Protein AF-A0AAU4ST59-F1 (afdb_monomer_lite)

pLDDT: mean 78.05, std 17.02, range [34.19, 95.38]

Radius of gyration: 28.27 Å; chains: 1; bounding box: 86×56×65 Å

Foldseek 3Di:
DDDDDDDPDPPVVVVLCVLDVDFLPDPALLSLLLLLLLLCPPAKDALVLQLQLQCVDPPDPSVCSNVRSVVSVVVCVVVVQWDDDPPPRRITHGDNVSSVSSVVRHPCPVSSVSSNVSSVVSVVLPQPPDDDDPDDDDDDDDDDPDDPPADDLLLLVLLVQLLCLLCVACLQVPADVLDDDPVRNLVSLVVSVVSLVVSVSRSVSPDDDDHPSVVLSCCSVPVQNVVLSVPVVVVLVVQQVPDDPPDDSSNSRVPDPCNVVNSVSSVVSNVVSVVSSVVSCVRNVHRPPDDDPPVPD

Sequence (297 aa):
MLTGSPPRDRTNGRLAVSLLTRPLTRHGPVDDVLRLLALACPAPLHQSTLENVLSAVSPYDPWEAGPLVAEAVESLLGSGALPPDPGLSRTWTIHPLLARAVRRHDADTARQEDLRRLLLHTLAAVPATTAPPPLPATQPLTGTSAERRGPGPVERAAAFDLQIELVTRVGVQPLAPDQGSLREALTSLHVLFSTTREVLHRVAAETAAGLVLPHIAATLANEHLRPFLSYWHPALQQHEARRPDGTSPTAHEHTWDRAAEMRTDLDRLRLPLTRIAARLAELSSVDLLAELPPDQR

Structure (mmCIF, N/CA/C/O backbone):
data_AF-A0AAU4ST59-F1
#
_entry.id   AF-A0AAU4ST59-F1
#
loop_
_atom_site.group_PDB
_atom_site.id
_atom_site.type_symbol
_atom_site.label_atom_id
_atom_site.label_alt_id
_atom_site.label_comp_id
_atom_site.label_asym_id
_atom_site.label_entity_id
_atom_site.label_seq_id
_atom_site.pdbx_PDB_ins_code
_atom_site.Cartn_x
_atom_site.Cartn_y
_atom_site.Cartn_z
_atom_site.occupancy
_atom_site.B_iso_or_equiv
_atom_site.auth_seq_id
_atom_site.auth_comp_id
_atom_site.auth_asym_id
_atom_site.auth_atom_id
_atom_site.pdbx_PDB_model_num
ATOM 1 N N . MET A 1 1 ? 57.759 -38.878 23.210 1.00 44.19 1 MET A N 1
ATOM 2 C CA . MET A 1 1 ? 56.793 -38.194 22.325 1.00 44.19 1 MET A CA 1
ATOM 3 C C . MET A 1 1 ? 55.711 -37.590 23.194 1.00 44.19 1 MET A C 1
ATOM 5 O O . MET A 1 1 ? 55.090 -38.364 23.900 1.00 44.19 1 MET A O 1
ATOM 9 N N . LEU A 1 2 ? 55.568 -36.261 23.195 1.00 38.97 2 LEU A N 1
ATOM 10 C CA . LEU A 1 2 ? 54.374 -35.477 23.566 1.00 38.97 2 LEU A CA 1
ATOM 11 C C . LEU A 1 2 ? 54.799 -33.997 23.543 1.00 38.97 2 LEU A C 1
ATOM 13 O O . LEU A 1 2 ? 55.269 -33.444 24.532 1.00 38.97 2 LEU A O 1
ATOM 17 N N . THR A 1 3 ? 54.730 -33.379 22.365 1.00 43.28 3 THR A N 1
ATOM 18 C CA . THR A 1 3 ? 54.938 -31.940 22.172 1.00 43.28 3 THR A CA 1
ATOM 19 C C . THR A 1 3 ? 53.639 -31.208 22.499 1.00 43.28 3 THR A C 1
ATOM 21 O O . THR A 1 3 ? 52.662 -31.287 21.756 1.00 43.28 3 THR A O 1
ATOM 24 N N . GLY A 1 4 ? 53.621 -30.508 23.635 1.00 38.47 4 GLY A N 1
ATOM 25 C CA . GLY A 1 4 ? 52.552 -29.580 23.992 1.00 38.47 4 GLY A CA 1
ATOM 26 C C . GLY A 1 4 ? 52.529 -28.391 23.032 1.00 38.47 4 GLY A C 1
ATOM 27 O O . GLY A 1 4 ? 53.553 -27.755 22.789 1.00 38.47 4 GLY A O 1
ATOM 28 N N . SER A 1 5 ? 51.356 -28.111 22.465 1.00 41.66 5 SER A N 1
ATOM 29 C CA . SER A 1 5 ? 51.113 -26.908 21.667 1.00 41.66 5 SER A CA 1
ATOM 30 C C . SER A 1 5 ? 51.188 -25.648 22.541 1.00 41.66 5 SER A C 1
ATOM 32 O O . SER A 1 5 ? 50.679 -25.667 23.664 1.00 41.66 5 SER A O 1
ATOM 34 N N . PRO A 1 6 ? 51.770 -24.539 22.050 1.00 45.12 6 PRO A N 1
ATOM 35 C CA . PRO A 1 6 ? 51.765 -23.278 22.778 1.00 45.12 6 PRO A CA 1
ATOM 36 C C . PRO A 1 6 ? 50.349 -22.671 22.790 1.00 45.12 6 PRO A C 1
ATOM 38 O O . PRO A 1 6 ? 49.577 -22.875 21.845 1.00 45.12 6 PRO A O 1
ATOM 41 N N . PRO A 1 7 ? 49.984 -21.906 23.833 1.00 43.53 7 PRO A N 1
ATOM 42 C CA . PRO A 1 7 ? 48.683 -21.260 23.904 1.00 43.53 7 PRO A CA 1
ATOM 43 C C . PRO A 1 7 ? 48.569 -20.208 22.794 1.00 43.53 7 PRO A C 1
ATOM 45 O O . PRO A 1 7 ? 49.343 -19.252 22.735 1.00 43.53 7 PRO A O 1
ATOM 48 N N . ARG A 1 8 ? 47.584 -20.386 21.906 1.00 46.91 8 ARG A N 1
ATOM 49 C CA . ARG A 1 8 ? 47.218 -19.404 20.882 1.00 46.91 8 ARG A CA 1
ATOM 50 C C . ARG A 1 8 ? 46.658 -18.140 21.545 1.00 46.91 8 ARG A C 1
ATOM 52 O O . ARG A 1 8 ? 45.496 -18.065 21.918 1.00 46.91 8 ARG A O 1
ATOM 59 N N . ASP A 1 9 ? 47.550 -17.173 21.683 1.00 42.12 9 ASP A N 1
ATOM 60 C CA . ASP A 1 9 ? 47.385 -15.795 21.227 1.00 42.12 9 ASP A CA 1
ATOM 61 C C . ASP A 1 9 ? 46.224 -14.962 21.819 1.00 42.12 9 ASP A C 1
ATOM 63 O O . ASP A 1 9 ? 45.164 -14.769 21.221 1.00 42.12 9 ASP A O 1
ATOM 67 N N . ARG A 1 10 ? 46.480 -14.371 22.997 1.00 45.44 10 ARG A N 1
ATOM 68 C CA . ARG A 1 10 ? 45.642 -13.345 23.656 1.00 45.44 10 ARG A CA 1
ATOM 69 C C . ARG A 1 10 ? 45.773 -11.937 23.037 1.00 45.44 10 ARG A C 1
ATOM 71 O O . ARG A 1 10 ? 45.253 -10.979 23.605 1.00 45.44 10 ARG A O 1
ATOM 78 N N . THR A 1 11 ? 46.452 -11.765 21.899 1.00 45.19 11 THR A N 1
ATOM 79 C CA . THR A 1 11 ? 46.678 -10.431 21.302 1.00 45.19 11 THR A CA 1
ATOM 80 C C . THR A 1 11 ? 45.519 -9.937 20.426 1.00 45.19 11 THR A C 1
ATOM 82 O O . THR A 1 11 ? 45.285 -8.730 20.351 1.00 45.19 11 THR A O 1
ATOM 85 N N . ASN A 1 12 ? 44.715 -10.844 19.853 1.00 47.91 12 ASN A N 1
ATOM 86 C CA . ASN A 1 12 ? 43.587 -10.494 18.973 1.00 47.91 12 ASN A CA 1
ATOM 87 C C . ASN A 1 12 ? 42.502 -9.640 19.662 1.00 47.91 12 ASN A C 1
ATOM 89 O O . ASN A 1 12 ? 41.848 -8.838 19.002 1.00 47.91 12 ASN A O 1
ATOM 93 N N . GLY A 1 13 ? 42.324 -9.771 20.982 1.00 47.62 13 GLY A N 1
ATOM 94 C CA . GLY A 1 13 ? 41.341 -8.980 21.732 1.00 47.62 13 GLY A CA 1
ATOM 95 C C . GLY A 1 13 ? 41.742 -7.513 21.930 1.00 47.62 13 GLY A C 1
ATOM 96 O O . GLY A 1 13 ? 40.875 -6.649 21.994 1.00 47.62 13 GLY A O 1
ATOM 97 N N . ARG A 1 14 ? 43.046 -7.199 21.982 1.00 46.38 14 ARG A N 1
ATOM 98 C CA . ARG A 1 14 ? 43.529 -5.827 22.240 1.00 46.38 14 ARG A CA 1
ATOM 99 C C . ARG A 1 14 ? 43.391 -4.902 21.031 1.00 46.38 14 ARG A C 1
ATOM 101 O O . ARG A 1 14 ? 43.054 -3.738 21.207 1.00 46.38 14 ARG A O 1
ATOM 108 N N . LEU A 1 15 ? 43.611 -5.411 19.817 1.00 47.34 15 LEU A N 1
ATOM 109 C CA . LEU A 1 15 ? 43.444 -4.624 18.586 1.00 47.34 15 LEU A CA 1
ATOM 110 C C . LEU A 1 15 ? 41.963 -4.380 18.255 1.00 47.34 15 LEU A C 1
ATOM 112 O O . LEU A 1 15 ? 41.614 -3.307 17.774 1.00 47.34 15 LEU A O 1
ATOM 116 N N . ALA A 1 16 ? 41.081 -5.333 18.573 1.00 46.25 16 ALA A N 1
ATOM 117 C CA . ALA A 1 16 ? 39.635 -5.174 18.417 1.00 46.25 16 ALA A CA 1
ATOM 118 C C . ALA A 1 16 ? 39.076 -4.034 19.290 1.00 46.25 16 ALA A C 1
ATOM 120 O O . ALA A 1 16 ? 38.312 -3.209 18.799 1.00 46.25 16 ALA A O 1
ATOM 121 N N . VAL A 1 17 ? 39.535 -3.937 20.545 1.00 48.19 17 VAL A N 1
ATOM 122 C CA . VAL A 1 17 ? 39.201 -2.846 21.488 1.00 48.19 17 VAL A CA 1
ATOM 123 C C . VAL A 1 17 ? 39.834 -1.506 21.077 1.00 48.19 17 VAL A C 1
ATOM 125 O O . VAL A 1 17 ? 39.371 -0.448 21.484 1.00 48.19 17 VAL A O 1
ATOM 128 N N . SER A 1 18 ? 40.887 -1.527 20.254 1.00 55.16 18 SER A N 1
ATOM 129 C CA . SER A 1 18 ? 41.505 -0.307 19.719 1.00 55.16 18 SER A CA 1
ATOM 130 C C . SER A 1 18 ? 40.744 0.279 18.529 1.00 55.16 18 SER A C 1
ATOM 132 O O . SER A 1 18 ? 40.870 1.475 18.284 1.00 55.16 18 SER A O 1
ATOM 134 N N . LEU A 1 19 ? 40.026 -0.545 17.760 1.00 63.75 19 LEU A N 1
ATOM 135 C CA . LEU A 1 19 ? 39.284 -0.100 16.575 1.00 63.75 19 LEU A CA 1
ATOM 136 C C . LEU A 1 19 ? 37.804 0.147 16.881 1.00 63.75 19 LEU A C 1
ATOM 138 O O . LEU A 1 19 ? 37.198 1.016 16.267 1.00 63.75 19 LEU A O 1
ATOM 142 N N . LEU A 1 20 ? 37.237 -0.586 17.841 1.00 63.62 20 LEU A N 1
ATOM 143 C CA . LEU A 1 20 ? 35.915 -0.325 18.399 1.00 63.62 20 LEU A CA 1
ATOM 144 C C . LEU A 1 20 ? 36.090 0.321 19.771 1.00 63.62 20 LEU A C 1
ATOM 146 O O . LEU A 1 20 ? 36.532 -0.330 20.714 1.00 63.62 20 LEU A O 1
ATOM 150 N N . THR A 1 21 ? 35.715 1.592 19.899 1.00 59.16 21 THR A N 1
ATOM 151 C CA . THR A 1 21 ? 35.799 2.335 21.169 1.00 59.16 21 THR A CA 1
ATOM 152 C C . THR A 1 21 ? 34.941 1.714 22.276 1.00 59.16 21 THR A C 1
ATOM 154 O O . THR A 1 21 ? 35.216 1.927 23.458 1.00 59.16 21 THR A O 1
ATOM 157 N N . ARG A 1 22 ? 33.920 0.922 21.913 1.00 62.75 22 ARG A N 1
ATOM 158 C CA . ARG A 1 22 ? 33.090 0.097 22.802 1.00 62.75 22 ARG A CA 1
ATOM 159 C C . ARG A 1 22 ? 32.657 -1.188 22.081 1.00 62.75 22 ARG A C 1
ATOM 161 O O . ARG A 1 22 ? 32.489 -1.159 20.864 1.00 62.75 22 ARG A O 1
ATOM 168 N N . PRO A 1 23 ? 32.468 -2.311 22.794 1.00 63.12 23 PRO A N 1
ATOM 169 C CA . PRO A 1 23 ? 31.915 -3.516 22.187 1.00 63.12 23 PRO A CA 1
ATOM 170 C C . PRO A 1 23 ? 30.448 -3.285 21.779 1.00 63.12 23 PRO A C 1
ATOM 172 O O . PRO A 1 23 ? 29.691 -2.676 22.534 1.00 63.12 23 PRO A O 1
ATOM 175 N N . LEU A 1 24 ? 30.059 -3.781 20.598 1.00 66.88 24 LEU A N 1
ATOM 176 C CA . LEU A 1 24 ? 28.693 -3.706 20.062 1.00 66.88 24 LEU A CA 1
ATOM 177 C C . LEU A 1 24 ? 27.790 -4.696 20.803 1.00 66.88 24 LEU A C 1
ATOM 179 O O . LEU A 1 24 ? 27.525 -5.799 20.335 1.00 66.88 24 LEU A O 1
ATOM 183 N N . THR A 1 25 ? 27.391 -4.341 22.018 1.00 59.12 25 THR A N 1
ATOM 184 C CA . THR A 1 25 ? 26.568 -5.197 22.886 1.00 59.12 25 THR A CA 1
ATOM 185 C C . THR A 1 25 ? 25.143 -4.689 23.051 1.00 59.12 25 THR A C 1
ATOM 187 O O . THR A 1 25 ? 24.370 -5.299 23.787 1.00 59.12 25 THR A O 1
ATOM 190 N N . ARG A 1 26 ? 24.782 -3.571 22.408 1.00 61.34 26 ARG A N 1
ATOM 191 C CA . ARG A 1 26 ? 23.494 -2.905 22.601 1.00 61.34 26 ARG A CA 1
ATOM 192 C C . ARG A 1 26 ? 22.658 -2.926 21.315 1.00 61.34 26 ARG A C 1
ATOM 194 O O . ARG A 1 26 ? 23.170 -2.805 20.202 1.00 61.34 26 ARG A O 1
ATOM 201 N N . HIS A 1 27 ? 21.346 -3.070 21.487 1.00 68.69 27 HIS A N 1
ATOM 202 C CA . HIS A 1 27 ? 20.356 -2.786 20.451 1.00 68.69 27 HIS A CA 1
ATOM 203 C C . HIS A 1 27 ? 20.119 -1.273 20.447 1.00 68.69 27 HIS A C 1
ATOM 205 O O . HIS A 1 27 ? 19.382 -0.750 21.283 1.00 68.69 27 HIS A O 1
ATOM 211 N N . GLY A 1 28 ? 20.830 -0.549 19.589 1.00 85.25 28 GLY A N 1
ATOM 212 C CA . GLY A 1 28 ? 20.782 0.908 19.539 1.00 85.25 28 GLY A CA 1
ATOM 213 C C . GLY A 1 28 ? 21.046 1.421 18.126 1.00 85.25 28 GLY A C 1
ATOM 214 O O . GLY A 1 28 ? 21.782 0.776 17.380 1.00 85.25 28 GLY A O 1
ATOM 215 N N . PRO A 1 29 ? 20.482 2.583 17.762 1.00 90.38 29 PRO A N 1
ATOM 216 C CA . PRO A 1 29 ? 20.515 3.085 16.389 1.00 90.38 29 PRO A CA 1
ATOM 217 C C . PRO A 1 29 ? 21.947 3.344 15.900 1.00 90.38 29 PRO A C 1
ATOM 219 O O . PRO A 1 29 ? 22.262 3.062 14.751 1.00 90.38 29 PRO A O 1
ATOM 222 N N . VAL A 1 30 ? 22.845 3.794 16.784 1.00 91.50 30 VAL A N 1
ATOM 223 C CA . VAL A 1 30 ? 24.273 4.005 16.477 1.00 91.50 30 VAL A CA 1
ATOM 224 C C . VAL A 1 30 ? 24.964 2.699 16.076 1.00 91.50 30 VAL A C 1
ATOM 226 O O . VAL A 1 30 ? 25.651 2.644 15.055 1.00 91.50 30 VAL A O 1
ATOM 229 N N . ASP A 1 31 ? 24.755 1.640 16.861 1.00 91.00 31 ASP A N 1
ATOM 230 C CA . ASP A 1 31 ? 25.359 0.329 16.625 1.00 91.00 31 ASP A CA 1
ATOM 231 C C . ASP A 1 31 ? 24.777 -0.309 15.354 1.00 91.00 31 ASP A C 1
ATOM 233 O O . ASP A 1 31 ? 25.516 -0.880 14.556 1.00 91.00 31 ASP A O 1
ATOM 237 N N . ASP A 1 32 ? 23.471 -0.157 15.115 1.00 93.44 32 ASP A N 1
ATOM 238 C CA . ASP A 1 32 ? 22.798 -0.685 13.925 1.00 93.44 32 ASP A CA 1
ATOM 239 C C . ASP A 1 32 ? 23.199 0.048 12.639 1.00 93.44 32 ASP A C 1
ATOM 241 O O . ASP A 1 32 ? 23.467 -0.601 11.626 1.00 93.44 32 ASP A O 1
ATOM 245 N N . VAL A 1 33 ? 23.348 1.376 12.670 1.00 94.50 33 VAL A N 1
ATOM 246 C CA . VAL A 1 33 ? 23.902 2.136 11.536 1.00 94.50 33 VAL A CA 1
ATOM 247 C C . VAL A 1 33 ? 25.346 1.712 11.259 1.00 94.50 33 VAL A C 1
ATOM 249 O O . VAL A 1 33 ? 25.715 1.487 10.104 1.00 94.50 33 VAL A O 1
ATOM 252 N N . LEU A 1 34 ? 26.160 1.516 12.300 1.00 92.50 34 LEU A N 1
ATOM 253 C CA . LEU A 1 34 ? 27.531 1.034 12.143 1.00 92.50 34 LEU A CA 1
ATOM 254 C C . LEU A 1 34 ? 27.582 -0.397 11.573 1.00 92.50 34 LEU A C 1
ATOM 256 O O . LEU A 1 34 ? 28.414 -0.677 10.706 1.00 92.50 34 LEU A O 1
ATOM 260 N N . ARG A 1 35 ? 26.672 -1.288 11.995 1.00 93.50 35 ARG A N 1
ATOM 261 C CA . ARG A 1 35 ? 26.497 -2.638 11.424 1.00 93.50 35 ARG A CA 1
ATOM 262 C C . ARG A 1 35 ? 26.131 -2.578 9.945 1.00 93.50 35 ARG A C 1
ATOM 264 O O . ARG A 1 35 ? 26.754 -3.276 9.149 1.00 93.50 35 ARG A O 1
ATOM 271 N N . LEU A 1 36 ? 25.178 -1.731 9.555 1.00 95.31 36 LEU A N 1
ATOM 272 C CA . LEU A 1 36 ? 24.759 -1.578 8.156 1.00 95.31 36 LEU A CA 1
ATOM 273 C C . LEU A 1 36 ? 25.904 -1.094 7.264 1.00 95.31 36 LEU A C 1
ATOM 275 O O . LEU A 1 36 ? 26.160 -1.676 6.209 1.00 95.31 36 LEU A O 1
ATOM 279 N N . LEU A 1 37 ? 26.656 -0.092 7.719 1.00 94.69 37 LEU A N 1
ATOM 280 C CA . LEU A 1 37 ? 27.830 0.399 7.000 1.00 94.69 37 LEU A CA 1
ATOM 281 C C . LEU A 1 37 ? 28.944 -0.653 6.940 1.00 94.69 37 LEU A C 1
ATOM 283 O O . LEU A 1 37 ? 29.612 -0.790 5.915 1.00 94.69 37 LEU A O 1
ATOM 287 N N . ALA A 1 38 ? 29.122 -1.454 7.993 1.00 93.31 38 ALA A N 1
ATOM 288 C CA . ALA A 1 38 ? 30.043 -2.584 7.973 1.00 93.31 38 ALA A CA 1
ATOM 289 C C . ALA A 1 38 ? 29.599 -3.697 7.019 1.00 93.31 38 ALA A C 1
ATOM 291 O O . ALA A 1 38 ? 30.456 -4.329 6.406 1.00 93.31 38 ALA A O 1
ATOM 292 N N . LEU A 1 39 ? 28.300 -3.947 6.863 1.00 94.25 39 LEU A N 1
ATOM 293 C CA . LEU A 1 39 ? 27.773 -4.933 5.918 1.00 94.25 39 LEU A CA 1
ATOM 294 C C . LEU A 1 39 ? 27.945 -4.481 4.460 1.00 94.25 39 LEU A C 1
ATOM 296 O O . LEU A 1 39 ? 28.279 -5.311 3.618 1.00 94.25 39 LEU A O 1
ATOM 300 N N . ALA A 1 40 ? 27.775 -3.187 4.175 1.00 92.81 40 ALA A N 1
ATOM 301 C CA . ALA A 1 40 ? 27.922 -2.619 2.832 1.00 92.81 40 ALA A CA 1
ATOM 302 C C . ALA A 1 40 ? 29.377 -2.318 2.427 1.00 92.81 40 ALA A C 1
ATOM 304 O O . ALA A 1 40 ? 29.693 -2.299 1.238 1.00 92.81 40 ALA A O 1
ATOM 305 N N . CYS A 1 41 ? 30.274 -2.099 3.396 1.00 91.25 41 CYS A N 1
ATOM 306 C CA . CYS A 1 41 ? 31.670 -1.739 3.149 1.00 91.25 41 CYS A CA 1
ATOM 307 C C . CYS A 1 41 ? 32.351 -2.715 2.157 1.00 91.25 41 CYS A C 1
ATOM 309 O O . CYS A 1 41 ? 32.363 -3.928 2.407 1.00 91.25 41 CYS A O 1
ATOM 311 N N . PRO A 1 42 ? 32.978 -2.207 1.074 1.00 90.00 42 PRO A N 1
ATOM 312 C CA . PRO A 1 42 ? 33.409 -0.813 0.893 1.00 90.00 42 PRO A CA 1
ATOM 313 C C . PRO A 1 42 ? 32.381 0.136 0.258 1.00 90.00 42 PRO A C 1
ATOM 315 O O . PRO A 1 42 ? 32.657 1.333 0.189 1.00 90.00 42 PRO A O 1
ATOM 318 N N . ALA A 1 43 ? 31.225 -0.355 -0.192 1.00 88.75 43 ALA A N 1
ATOM 319 C CA . ALA A 1 43 ? 30.220 0.481 -0.839 1.00 88.75 43 ALA A CA 1
ATOM 320 C C . ALA A 1 43 ? 29.611 1.479 0.163 1.00 88.75 43 ALA A C 1
ATOM 322 O O . ALA A 1 43 ? 29.274 1.086 1.285 1.00 88.75 43 ALA A O 1
ATOM 323 N N . PRO A 1 44 ? 29.478 2.764 -0.208 1.00 90.31 44 PRO A N 1
ATOM 324 C CA . PRO A 1 44 ? 28.836 3.732 0.658 1.00 90.31 44 PRO A CA 1
ATOM 325 C C . PRO A 1 44 ? 27.311 3.558 0.639 1.00 90.31 44 PRO A C 1
ATOM 327 O O . PRO A 1 44 ? 26.738 3.134 -0.365 1.00 90.31 44 PRO A O 1
ATOM 330 N N . LEU A 1 45 ? 26.650 3.915 1.740 1.00 91.06 45 LEU A N 1
ATOM 331 C CA . LEU A 1 45 ? 25.192 3.919 1.853 1.00 91.06 45 LEU A CA 1
ATOM 332 C C . LEU A 1 45 ? 24.669 5.348 1.965 1.00 91.06 45 LEU A C 1
ATOM 334 O O . LEU A 1 45 ? 25.214 6.160 2.715 1.00 91.06 45 LEU A O 1
ATOM 338 N N . HIS A 1 46 ? 23.588 5.629 1.240 1.00 92.12 46 HIS A N 1
ATOM 339 C CA . HIS A 1 46 ? 22.856 6.886 1.350 1.00 92.12 46 HIS A CA 1
ATOM 340 C C . HIS A 1 46 ? 21.957 6.884 2.597 1.00 92.12 46 HIS A C 1
ATOM 342 O O . HIS A 1 46 ? 21.433 5.839 2.993 1.00 92.12 46 HIS A O 1
ATOM 348 N N . GLN A 1 47 ? 21.715 8.059 3.177 1.00 90.69 47 GLN A N 1
ATOM 349 C CA . GLN A 1 47 ? 20.884 8.253 4.366 1.00 90.69 47 GLN A CA 1
ATOM 350 C C . GLN A 1 47 ? 19.513 7.582 4.257 1.00 90.69 47 GLN A C 1
ATOM 352 O O . GLN A 1 47 ? 19.125 6.837 5.149 1.00 90.69 47 GLN A O 1
ATOM 357 N N . SER A 1 48 ? 18.819 7.763 3.133 1.00 88.12 48 SER A N 1
ATOM 358 C CA . SER A 1 48 ? 17.509 7.134 2.913 1.00 88.12 48 SER A CA 1
ATOM 359 C C . SER A 1 48 ? 17.561 5.603 2.943 1.00 88.12 48 SER A C 1
ATOM 361 O O . SER A 1 48 ? 16.588 4.965 3.323 1.00 88.12 48 SER A O 1
ATOM 363 N N . THR A 1 49 ? 18.691 4.985 2.578 1.00 92.25 49 THR A N 1
ATOM 364 C CA . THR A 1 49 ? 18.849 3.524 2.677 1.00 92.25 49 THR A CA 1
ATOM 365 C C . THR A 1 49 ? 18.933 3.091 4.136 1.00 92.25 49 THR A C 1
ATOM 367 O O . THR A 1 49 ? 18.298 2.111 4.515 1.00 92.25 49 THR A O 1
ATOM 370 N N . LEU A 1 50 ? 19.661 3.844 4.966 1.00 93.00 50 LEU A N 1
ATOM 371 C CA . LEU A 1 50 ? 19.739 3.604 6.408 1.00 93.00 50 LEU A CA 1
ATOM 372 C C . LEU A 1 50 ? 18.361 3.782 7.069 1.00 93.00 50 LEU A C 1
ATOM 374 O O . LEU A 1 50 ? 17.940 2.915 7.826 1.00 93.00 50 LEU A O 1
ATOM 378 N N . GLU A 1 51 ? 17.630 4.845 6.722 1.00 91.81 51 GLU A N 1
ATOM 379 C CA . GLU A 1 51 ? 16.278 5.133 7.235 1.00 91.81 51 GLU A CA 1
ATOM 380 C C . GLU A 1 51 ? 15.259 4.058 6.830 1.00 91.81 51 GLU A C 1
ATOM 382 O O . GLU A 1 51 ? 14.457 3.608 7.649 1.00 91.81 51 GLU A O 1
ATOM 387 N N . ASN A 1 52 ? 15.317 3.580 5.585 1.00 88.19 52 ASN A N 1
ATOM 388 C CA . ASN A 1 52 ? 14.440 2.514 5.102 1.00 88.19 52 ASN A CA 1
ATOM 389 C C . ASN A 1 52 ? 14.698 1.180 5.811 1.00 88.19 52 ASN A C 1
ATOM 391 O O . ASN A 1 52 ? 13.762 0.426 6.055 1.00 88.19 52 ASN A O 1
ATOM 395 N N . VAL A 1 53 ? 15.954 0.873 6.145 1.00 91.25 53 VAL A N 1
ATOM 396 C CA . VAL A 1 53 ? 16.264 -0.342 6.907 1.00 91.25 53 VAL A CA 1
ATOM 397 C C . VAL A 1 53 ? 15.852 -0.182 8.370 1.00 91.25 53 VAL A C 1
ATOM 399 O O . VAL A 1 53 ? 15.239 -1.091 8.925 1.00 91.25 53 VAL A O 1
ATOM 402 N N . LEU A 1 54 ? 16.136 0.971 8.989 1.00 92.25 54 LEU A N 1
ATOM 403 C CA . LEU A 1 54 ? 15.780 1.216 10.388 1.00 92.25 54 LEU A CA 1
ATOM 404 C C . LEU A 1 54 ? 14.262 1.283 10.607 1.00 92.25 54 LEU A C 1
ATOM 406 O O . LEU A 1 54 ? 13.794 0.808 11.632 1.00 92.25 54 LEU A O 1
ATOM 410 N N . SER A 1 55 ? 13.485 1.784 9.643 1.00 89.81 55 SER A N 1
ATOM 411 C CA . SER A 1 55 ? 12.014 1.798 9.733 1.00 89.81 55 SER A CA 1
ATOM 412 C C . SER A 1 55 ? 11.371 0.411 9.623 1.00 89.81 55 SER A C 1
ATOM 414 O O . SER A 1 55 ? 10.223 0.238 10.025 1.00 89.81 55 SER A O 1
ATOM 416 N N . ALA A 1 56 ? 12.098 -0.576 9.092 1.00 87.12 56 ALA A N 1
ATOM 417 C CA . ALA A 1 56 ? 11.630 -1.951 8.926 1.00 87.12 56 ALA A CA 1
ATOM 418 C C . ALA A 1 56 ? 12.153 -2.912 10.011 1.00 87.12 56 ALA A C 1
ATOM 420 O O . ALA A 1 56 ? 11.703 -4.058 10.081 1.00 87.12 56 ALA A O 1
ATOM 421 N N . VAL A 1 57 ? 13.107 -2.483 10.849 1.00 88.75 57 VAL A N 1
ATOM 422 C CA . VAL A 1 57 ? 13.724 -3.328 11.881 1.00 88.75 57 VAL A CA 1
ATOM 423 C C . VAL A 1 57 ? 13.150 -3.019 13.268 1.00 88.75 57 VAL A C 1
ATOM 425 O O . VAL A 1 57 ? 13.284 -1.920 13.798 1.00 88.75 57 VAL A O 1
ATOM 428 N N . SER A 1 58 ? 12.553 -4.026 13.909 1.00 83.50 58 SER A N 1
ATOM 429 C CA . SER A 1 58 ? 12.125 -3.935 15.315 1.00 83.50 58 SER A CA 1
ATOM 430 C C . SER A 1 58 ? 13.320 -3.582 16.220 1.00 83.50 58 SER A C 1
ATOM 432 O O . SER A 1 58 ? 14.415 -4.087 15.970 1.00 83.50 58 SER A O 1
ATOM 434 N N . PRO A 1 59 ? 13.186 -2.779 17.289 1.00 88.12 59 PRO A N 1
ATOM 435 C CA . PRO A 1 59 ? 11.948 -2.240 17.850 1.00 88.12 59 PRO A CA 1
ATOM 436 C C . PRO A 1 59 ? 11.627 -0.814 17.383 1.00 88.12 59 PRO A C 1
ATOM 438 O O . PRO A 1 59 ? 10.850 -0.140 18.047 1.00 88.12 59 PRO A O 1
ATOM 441 N N . TYR A 1 60 ? 12.264 -0.315 16.322 1.00 87.25 60 TYR A N 1
ATOM 442 C CA . TYR A 1 60 ? 12.085 1.078 15.927 1.00 87.25 60 TYR A CA 1
ATOM 443 C C . TYR A 1 60 ? 10.740 1.283 15.243 1.00 87.25 60 TYR A C 1
ATOM 445 O O . TYR A 1 60 ? 10.340 0.496 14.383 1.00 87.25 60 TYR A O 1
ATOM 453 N N . ASP A 1 61 ? 10.077 2.378 15.598 1.00 83.19 61 ASP A N 1
ATOM 454 C CA . ASP A 1 61 ? 8.888 2.812 14.891 1.00 83.19 61 ASP A CA 1
ATOM 455 C C . ASP A 1 61 ? 9.274 3.503 13.568 1.00 83.19 61 ASP A C 1
ATOM 457 O O . ASP A 1 61 ? 10.236 4.283 13.523 1.00 83.19 61 ASP A O 1
ATOM 461 N N . PRO A 1 62 ? 8.522 3.292 12.470 1.00 81.06 62 PRO A N 1
ATOM 462 C CA . PRO A 1 62 ? 8.889 3.817 11.155 1.00 81.06 62 PRO A CA 1
ATOM 463 C C . PRO A 1 62 ? 9.076 5.339 11.090 1.00 81.06 62 PRO A C 1
ATOM 465 O O . PRO A 1 62 ? 9.913 5.825 10.331 1.00 81.06 62 PRO A O 1
ATOM 468 N N . TRP A 1 63 ? 8.315 6.105 11.879 1.00 79.94 63 TRP A N 1
ATOM 469 C CA . TRP A 1 63 ? 8.396 7.572 11.905 1.00 79.94 63 TRP A CA 1
ATOM 470 C C . TRP A 1 63 ? 9.593 8.105 12.706 1.00 79.94 63 TRP A C 1
ATOM 472 O O . TRP A 1 63 ? 9.936 9.278 12.569 1.00 79.94 63 TRP A O 1
ATOM 482 N N . GLU A 1 64 ? 10.250 7.266 13.508 1.00 86.06 64 GLU A N 1
ATOM 483 C CA . GLU A 1 64 ? 11.439 7.642 14.282 1.00 86.06 64 GLU A CA 1
ATOM 484 C C . GLU A 1 64 ? 12.741 7.383 13.515 1.00 86.06 64 GLU A C 1
ATOM 486 O O . GLU A 1 64 ? 13.785 7.933 13.863 1.00 86.06 64 GLU A O 1
ATOM 491 N N . ALA A 1 65 ? 12.692 6.601 12.431 1.00 86.06 65 ALA A N 1
ATOM 492 C CA . ALA A 1 65 ? 13.878 6.177 11.689 1.00 86.06 65 ALA A CA 1
ATOM 493 C C . ALA A 1 65 ? 14.733 7.351 11.175 1.00 86.06 65 ALA A C 1
ATOM 495 O O . ALA A 1 65 ? 15.955 7.304 11.285 1.00 86.06 65 ALA A O 1
ATOM 496 N N . GLY A 1 66 ? 14.110 8.420 10.666 1.00 88.50 66 GLY A N 1
ATOM 497 C CA . GLY A 1 66 ? 14.815 9.623 10.198 1.00 88.50 66 GLY A CA 1
ATOM 498 C C . GLY A 1 66 ? 15.636 10.309 11.301 1.00 88.50 66 GLY A C 1
ATOM 499 O O . GLY A 1 66 ? 16.861 10.401 11.178 1.00 88.50 66 GLY A O 1
ATOM 500 N N . PRO A 1 67 ? 14.994 10.765 12.396 1.00 91.00 67 PRO A N 1
ATOM 501 C CA . PRO A 1 67 ? 15.689 11.333 13.553 1.00 91.00 67 PRO A CA 1
ATOM 502 C C . PRO A 1 67 ? 16.776 10.417 14.135 1.00 91.00 67 PRO A C 1
ATOM 504 O O . PRO A 1 67 ? 17.884 10.882 14.396 1.00 91.00 67 PRO A O 1
ATOM 507 N N . LEU A 1 68 ? 16.496 9.114 14.274 1.00 92.44 68 LEU A N 1
ATOM 508 C CA . LEU A 1 68 ? 17.446 8.142 14.826 1.00 92.44 68 LEU A CA 1
ATOM 509 C C . LEU A 1 68 ? 18.687 7.966 13.941 1.00 92.44 68 LEU A C 1
ATOM 511 O O . LEU A 1 68 ? 19.801 7.879 14.458 1.00 92.44 68 LEU A O 1
ATOM 515 N N . VAL A 1 69 ? 18.520 7.928 12.613 1.00 94.12 69 VAL A N 1
ATOM 516 C CA . VAL A 1 69 ? 19.648 7.856 11.671 1.00 94.12 69 VAL A CA 1
ATOM 517 C C . VAL A 1 69 ? 20.478 9.134 11.721 1.00 94.12 69 VAL A C 1
ATOM 519 O O . VAL A 1 69 ? 21.704 9.048 11.733 1.00 94.12 69 VAL A O 1
ATOM 522 N N . ALA A 1 70 ? 19.841 10.306 11.772 1.00 91.06 70 ALA A N 1
ATOM 523 C CA . ALA A 1 70 ? 20.553 11.580 11.847 1.00 91.06 70 ALA A CA 1
ATOM 524 C C . ALA A 1 70 ? 21.429 11.665 13.110 1.00 91.06 70 ALA A C 1
ATOM 526 O O . ALA A 1 70 ? 22.630 11.919 13.005 1.00 91.06 70 ALA A O 1
ATOM 527 N N . GLU A 1 71 ? 20.864 11.353 14.280 1.00 90.69 71 GLU A N 1
ATOM 528 C CA . GLU A 1 71 ? 21.598 11.341 15.552 1.00 90.69 71 GLU A CA 1
A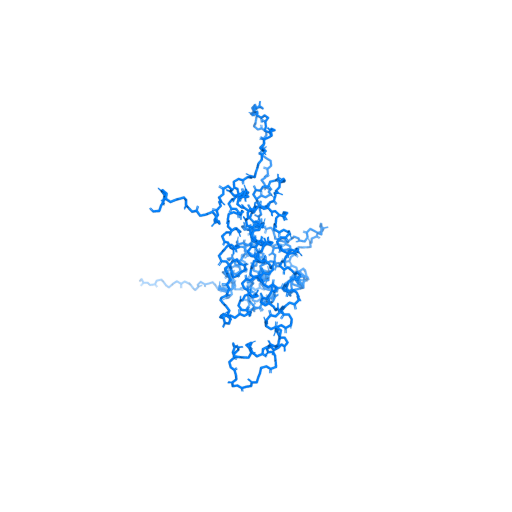TOM 529 C C . GLU A 1 71 ? 22.727 10.295 15.550 1.00 90.69 71 GLU A C 1
ATOM 531 O O . GLU A 1 71 ? 23.845 10.557 16.006 1.00 90.69 71 GLU A O 1
ATOM 536 N N . ALA A 1 72 ? 22.472 9.112 14.983 1.00 92.81 72 ALA A N 1
ATOM 537 C CA . ALA A 1 72 ? 23.479 8.065 14.861 1.00 92.81 72 ALA A CA 1
ATOM 538 C C . ALA A 1 72 ? 24.661 8.487 13.982 1.00 92.81 72 ALA A C 1
ATOM 540 O O . ALA A 1 72 ? 25.816 8.280 14.361 1.00 92.81 72 ALA A O 1
ATOM 541 N N . VAL A 1 73 ? 24.390 9.104 12.833 1.00 92.06 73 VAL A N 1
ATOM 542 C CA . VAL A 1 73 ? 25.427 9.622 11.935 1.00 92.06 73 VAL A CA 1
ATOM 543 C C . VAL A 1 73 ? 26.243 10.715 12.624 1.00 92.06 73 VAL A C 1
ATOM 545 O O . VAL A 1 73 ? 27.472 10.664 12.571 1.00 92.06 73 VAL A O 1
ATOM 548 N N . GLU A 1 74 ? 25.603 11.656 13.322 1.00 89.25 74 GLU A N 1
ATOM 549 C CA . GLU A 1 74 ? 26.303 12.698 14.086 1.00 89.25 74 GLU A CA 1
ATOM 550 C C . GLU A 1 74 ? 27.209 12.104 15.174 1.00 89.25 74 GLU A C 1
ATOM 552 O O . GLU A 1 74 ? 28.371 12.499 15.305 1.00 89.25 74 GLU A O 1
ATOM 557 N N . SER A 1 75 ? 26.730 11.094 15.906 1.00 89.31 75 SER A N 1
ATOM 558 C CA . SER A 1 75 ? 27.521 10.382 16.917 1.00 89.31 75 SER A CA 1
ATOM 559 C C . SER A 1 75 ? 28.744 9.673 16.313 1.00 89.31 75 SER A C 1
ATOM 561 O O . SER A 1 75 ? 29.858 9.723 16.853 1.00 89.31 75 SER A O 1
ATOM 563 N N . LEU A 1 76 ? 28.570 9.036 15.153 1.00 89.94 76 LEU A N 1
ATOM 564 C CA . LEU A 1 76 ? 29.647 8.337 14.455 1.00 89.94 76 LEU A CA 1
ATOM 565 C C . LEU A 1 76 ? 30.661 9.299 13.812 1.00 89.94 76 LEU A C 1
ATOM 567 O O . LEU A 1 76 ? 31.855 8.998 13.793 1.00 89.94 76 LEU A O 1
ATOM 571 N N . LEU A 1 77 ? 30.223 10.471 13.345 1.00 88.06 77 LEU A N 1
ATOM 572 C CA . LEU A 1 77 ? 31.110 11.557 12.917 1.00 88.06 77 LEU A CA 1
ATOM 573 C C . LEU A 1 77 ? 31.913 12.106 14.103 1.00 88.06 77 LEU A C 1
ATOM 575 O O . LEU A 1 77 ? 33.135 12.219 14.019 1.00 88.06 77 LEU A O 1
ATOM 579 N N . GLY A 1 78 ? 31.252 12.375 15.233 1.00 82.69 78 GLY A N 1
ATOM 580 C CA . GLY A 1 78 ? 31.893 12.891 16.447 1.00 82.69 78 GLY A CA 1
ATOM 581 C C . GLY A 1 78 ? 32.910 11.929 17.070 1.00 82.69 78 GLY A C 1
ATOM 582 O O . GLY A 1 78 ? 33.864 12.365 17.710 1.00 82.69 78 GLY A O 1
ATOM 583 N N . SER A 1 79 ? 32.745 10.622 16.852 1.00 85.38 79 SER A N 1
ATOM 584 C CA . SER A 1 79 ? 33.698 9.590 17.285 1.00 85.38 79 SER A CA 1
ATOM 585 C C . SER A 1 79 ? 34.789 9.266 16.255 1.00 85.38 79 SER A C 1
ATOM 587 O O . SER A 1 79 ? 35.711 8.513 16.571 1.00 85.38 79 SER A O 1
ATOM 589 N N . GLY A 1 80 ? 34.708 9.821 15.040 1.00 81.69 80 GLY A N 1
ATOM 590 C CA . GLY A 1 80 ? 35.644 9.556 13.941 1.00 81.69 80 GLY A CA 1
ATOM 591 C C . GLY A 1 80 ? 35.455 8.200 13.252 1.00 81.69 80 GLY A C 1
ATOM 592 O O . GLY A 1 80 ? 36.317 7.781 12.479 1.00 81.69 80 GLY A O 1
ATOM 593 N N . ALA A 1 81 ? 34.348 7.499 13.518 1.00 85.31 81 ALA A N 1
ATOM 594 C CA . ALA A 1 81 ? 34.004 6.245 12.849 1.00 85.31 81 ALA A CA 1
ATOM 595 C C . ALA A 1 81 ? 33.581 6.468 11.386 1.00 85.31 81 ALA A C 1
ATOM 597 O O . ALA A 1 81 ? 33.822 5.603 10.538 1.00 85.31 81 ALA A O 1
ATOM 598 N N . LEU A 1 82 ? 32.987 7.632 11.094 1.00 87.69 82 LEU A N 1
ATOM 599 C CA . LEU A 1 82 ? 32.685 8.090 9.739 1.00 87.69 82 LEU A CA 1
ATOM 600 C C . LEU A 1 82 ? 33.623 9.226 9.325 1.00 87.69 82 LEU A C 1
ATOM 602 O O . LEU A 1 82 ? 33.897 10.116 10.134 1.00 87.69 82 LEU A O 1
ATOM 606 N N . PRO A 1 83 ? 34.086 9.245 8.064 1.00 82.62 83 PRO A N 1
ATOM 607 C CA . PRO A 1 83 ? 34.691 10.439 7.503 1.00 82.62 83 PRO A CA 1
ATOM 608 C C . PRO A 1 83 ? 33.620 11.532 7.324 1.00 82.62 83 PRO A C 1
ATOM 610 O O . PRO A 1 83 ? 32.458 11.210 7.055 1.00 82.62 83 PRO A O 1
ATOM 613 N N . PRO A 1 84 ? 33.987 12.822 7.437 1.00 76.56 84 PRO A N 1
ATOM 614 C CA . PRO A 1 84 ? 33.080 13.911 7.091 1.00 76.56 84 PRO A CA 1
ATOM 615 C C . PRO A 1 84 ? 32.658 13.806 5.619 1.00 76.56 84 PRO A C 1
ATOM 617 O O . PRO A 1 84 ? 33.456 13.396 4.776 1.00 76.56 84 PRO A O 1
ATOM 620 N N . ASP A 1 85 ? 31.416 14.189 5.319 1.00 77.25 85 ASP A N 1
ATOM 621 C CA . ASP A 1 85 ? 30.877 14.259 3.956 1.00 77.25 85 ASP A CA 1
ATOM 622 C C . ASP A 1 85 ? 30.998 15.701 3.426 1.00 77.25 85 ASP A C 1
ATOM 624 O O . ASP A 1 85 ? 30.099 16.517 3.651 1.00 77.25 85 ASP A O 1
ATOM 628 N N . PRO A 1 86 ? 32.103 16.066 2.747 1.00 61.56 86 PRO A N 1
ATOM 629 C CA . PRO A 1 86 ? 32.308 17.428 2.259 1.00 61.56 86 PRO A CA 1
ATOM 630 C C . PRO A 1 86 ? 31.334 17.813 1.136 1.00 61.56 86 PRO A C 1
ATOM 632 O O . PRO A 1 86 ? 31.184 18.997 0.846 1.00 61.56 86 PRO A O 1
ATOM 635 N N . GLY A 1 87 ? 30.695 16.831 0.489 1.00 68.75 87 GLY A N 1
ATOM 636 C CA . GLY A 1 87 ? 29.782 17.041 -0.632 1.00 68.75 87 GLY A CA 1
ATOM 637 C C . GLY A 1 87 ? 28.316 17.164 -0.226 1.00 68.75 87 GLY A C 1
ATOM 638 O O . GLY A 1 87 ? 27.479 17.323 -1.113 1.00 68.75 87 GLY A O 1
ATOM 639 N N . LEU A 1 88 ? 27.992 17.049 1.072 1.00 75.56 88 LEU A N 1
ATOM 640 C CA . LEU A 1 88 ? 26.616 17.021 1.597 1.00 75.56 88 LEU A CA 1
ATOM 641 C C . LEU A 1 88 ? 25.706 16.029 0.845 1.00 75.56 88 LEU A C 1
ATOM 643 O O . LEU A 1 88 ? 24.497 16.230 0.732 1.00 75.56 88 LEU A O 1
ATOM 647 N N . SER A 1 89 ? 26.294 14.954 0.318 1.00 78.50 89 SER A N 1
ATOM 648 C CA . SER A 1 89 ? 25.614 13.926 -0.474 1.00 78.50 89 SER A CA 1
ATOM 649 C C . SER A 1 89 ? 24.873 12.911 0.399 1.00 78.50 89 SER A C 1
ATOM 651 O O . SER A 1 89 ? 24.295 11.960 -0.127 1.00 78.50 89 SER A O 1
ATOM 653 N N . ARG A 1 90 ? 24.909 13.089 1.729 1.00 88.19 90 ARG A N 1
ATOM 654 C CA . ARG A 1 90 ? 24.243 12.247 2.735 1.00 88.19 90 ARG A CA 1
ATOM 655 C C . ARG A 1 90 ? 24.587 10.774 2.549 1.00 88.19 90 ARG A C 1
ATOM 657 O O . ARG A 1 90 ? 23.727 9.901 2.620 1.00 88.19 90 ARG A O 1
ATOM 664 N N . THR A 1 91 ? 25.847 10.520 2.220 1.00 88.44 91 THR A N 1
ATOM 665 C CA . THR A 1 91 ? 26.336 9.210 1.806 1.00 88.44 91 THR A CA 1
ATOM 666 C C . THR A 1 91 ? 27.612 8.903 2.567 1.00 88.44 91 THR A C 1
ATOM 668 O O . THR A 1 91 ? 28.573 9.667 2.500 1.00 88.44 91 THR A O 1
ATOM 671 N N . TRP A 1 92 ? 27.635 7.780 3.285 1.00 90.50 92 TRP A N 1
ATOM 672 C CA . TRP A 1 92 ? 28.749 7.439 4.168 1.00 90.50 92 TRP A CA 1
ATOM 673 C C . TRP A 1 92 ? 29.254 6.021 3.941 1.00 90.50 92 TRP A C 1
ATOM 675 O O . TRP A 1 92 ? 28.517 5.115 3.562 1.00 90.50 92 TRP A O 1
ATOM 685 N N . THR A 1 93 ? 30.538 5.829 4.213 1.00 92.00 93 THR A N 1
ATOM 686 C CA . THR A 1 93 ? 31.192 4.523 4.308 1.00 92.00 93 THR A CA 1
ATOM 687 C C . THR A 1 93 ? 32.141 4.553 5.498 1.00 92.00 93 THR A C 1
ATOM 689 O O . THR A 1 93 ? 32.563 5.625 5.935 1.00 92.00 93 THR A O 1
ATOM 692 N N . ILE A 1 94 ? 32.486 3.385 6.027 1.00 91.25 94 ILE A N 1
ATOM 693 C CA . ILE A 1 94 ? 33.451 3.253 7.121 1.00 91.25 94 ILE A CA 1
ATOM 694 C C . ILE A 1 94 ? 34.767 2.673 6.616 1.00 91.25 94 ILE A C 1
ATOM 696 O O . ILE A 1 94 ? 34.832 2.010 5.577 1.00 91.25 94 ILE A O 1
ATOM 700 N N . HIS A 1 95 ? 35.831 2.865 7.394 1.00 87.62 95 HIS A N 1
ATOM 701 C CA . HIS A 1 95 ? 37.130 2.290 7.070 1.00 87.62 95 HIS A CA 1
ATOM 702 C C . HIS A 1 95 ? 37.063 0.741 7.037 1.00 87.62 95 HIS A C 1
ATOM 704 O O . HIS A 1 95 ? 36.520 0.137 7.968 1.00 87.62 95 HIS A O 1
ATOM 710 N N . PRO A 1 96 ? 37.662 0.047 6.045 1.00 87.00 96 PRO A N 1
ATOM 711 C CA . PRO A 1 96 ? 37.561 -1.415 5.916 1.00 87.00 96 PRO A CA 1
ATOM 712 C C . PRO A 1 96 ? 38.042 -2.215 7.135 1.00 87.00 96 PRO A C 1
ATOM 714 O O . PRO A 1 96 ? 37.522 -3.296 7.421 1.00 87.00 96 PRO A O 1
ATOM 717 N N . LEU A 1 97 ? 39.020 -1.686 7.882 1.00 85.69 97 LEU A N 1
ATOM 718 C CA . LEU A 1 97 ? 39.471 -2.296 9.140 1.00 85.69 97 LEU A CA 1
ATOM 719 C C . LEU A 1 97 ? 38.396 -2.231 10.231 1.00 85.69 97 LEU A C 1
ATOM 721 O O . LEU A 1 97 ? 38.213 -3.215 10.946 1.00 85.69 97 LEU A O 1
ATOM 725 N N . LEU A 1 98 ? 37.660 -1.118 10.319 1.00 87.06 98 LEU A N 1
ATOM 726 C CA . LEU A 1 98 ? 36.537 -0.969 11.242 1.00 87.06 98 LEU A CA 1
ATOM 727 C C . LEU A 1 98 ? 35.402 -1.918 10.848 1.00 87.06 98 LEU A C 1
ATOM 729 O O . LEU A 1 98 ? 34.927 -2.675 11.686 1.00 87.06 98 LEU A O 1
ATOM 733 N N . ALA A 1 99 ? 35.061 -1.992 9.557 1.00 89.88 99 ALA A N 1
ATOM 734 C CA . ALA A 1 99 ? 34.071 -2.947 9.058 1.00 89.88 99 ALA A CA 1
ATOM 735 C C . ALA A 1 99 ? 34.439 -4.403 9.386 1.00 89.88 99 ALA A C 1
ATOM 737 O O . ALA A 1 99 ? 33.595 -5.199 9.798 1.00 89.88 99 ALA A O 1
ATOM 738 N N . ARG A 1 100 ? 35.720 -4.769 9.238 1.00 85.38 100 ARG A N 1
ATOM 739 C CA . ARG A 1 100 ? 36.208 -6.102 9.612 1.00 85.38 100 ARG A CA 1
ATOM 740 C C . ARG A 1 100 ? 36.150 -6.338 11.121 1.00 85.38 100 ARG A C 1
ATOM 742 O O . ARG A 1 100 ? 35.863 -7.466 11.518 1.00 85.38 100 ARG A O 1
ATOM 749 N N . ALA A 1 101 ? 36.416 -5.321 11.939 1.00 84.50 101 ALA A N 1
ATOM 750 C CA . ALA A 1 101 ? 36.305 -5.415 13.390 1.00 84.50 101 ALA A CA 1
ATOM 751 C C . ALA A 1 101 ? 34.848 -5.634 13.823 1.00 84.50 101 ALA A C 1
ATOM 753 O O . ALA A 1 101 ? 34.594 -6.583 14.558 1.00 84.50 101 ALA A O 1
ATOM 754 N N . VAL A 1 102 ? 33.904 -4.847 13.290 1.00 87.62 102 VAL A N 1
ATOM 755 C CA . VAL A 1 102 ? 32.456 -5.008 13.515 1.00 87.62 102 VAL A CA 1
ATOM 756 C C . VAL A 1 102 ? 32.029 -6.441 13.194 1.00 87.62 102 VAL A C 1
ATOM 758 O O . VAL A 1 102 ? 31.633 -7.174 14.091 1.00 87.62 102 VAL A O 1
ATOM 761 N N . ARG A 1 103 ? 32.252 -6.910 11.959 1.00 84.81 103 ARG A N 1
ATOM 762 C CA . ARG A 1 103 ? 31.805 -8.248 11.521 1.00 84.81 103 ARG A CA 1
ATOM 763 C C . ARG A 1 103 ? 32.421 -9.417 12.298 1.00 84.81 103 ARG A C 1
ATOM 765 O O . ARG A 1 103 ? 31.872 -10.513 12.282 1.00 84.81 103 ARG A O 1
ATOM 772 N N . ARG A 1 104 ? 33.600 -9.230 12.902 1.00 82.38 104 ARG A N 1
ATOM 773 C CA . ARG A 1 104 ? 34.304 -10.284 13.655 1.00 82.38 104 ARG A CA 1
ATOM 774 C C . ARG A 1 104 ? 33.948 -10.290 15.140 1.00 82.38 104 ARG A C 1
ATOM 776 O O . ARG A 1 104 ? 34.091 -11.331 15.776 1.00 82.38 104 ARG A O 1
ATOM 783 N N . HIS A 1 105 ? 33.574 -9.138 15.690 1.00 76.81 105 HIS A N 1
ATOM 784 C CA . HIS A 1 105 ? 33.447 -8.930 17.132 1.00 76.81 105 HIS A CA 1
ATOM 785 C C . HIS A 1 105 ? 32.046 -8.509 17.578 1.00 76.81 105 HIS A C 1
ATOM 787 O O . HIS A 1 105 ? 31.852 -8.296 18.773 1.00 76.81 105 HIS A O 1
ATOM 793 N N . ASP A 1 106 ? 31.083 -8.414 16.660 1.00 83.25 106 ASP A N 1
ATOM 794 C CA . ASP A 1 106 ? 29.676 -8.280 17.017 1.00 83.25 106 ASP A CA 1
ATOM 795 C C . ASP A 1 106 ? 29.216 -9.520 17.792 1.00 83.25 106 ASP A C 1
ATOM 797 O O . ASP A 1 106 ? 29.349 -10.656 17.324 1.00 83.25 106 ASP A O 1
ATOM 801 N N . ALA A 1 107 ? 28.728 -9.297 19.010 1.00 78.25 107 ALA A N 1
ATOM 802 C CA . ALA A 1 107 ? 28.235 -10.365 19.869 1.00 78.25 107 ALA A CA 1
ATOM 803 C C . ALA A 1 107 ? 26.818 -10.807 19.470 1.00 78.25 107 ALA A C 1
ATOM 805 O O . ALA A 1 107 ? 26.403 -11.908 19.830 1.00 78.25 107 ALA A O 1
ATOM 806 N N . ASP A 1 108 ? 26.094 -9.969 18.723 1.00 83.44 108 ASP A N 1
ATOM 807 C CA . ASP A 1 108 ? 24.709 -10.195 18.330 1.00 83.44 108 ASP A CA 1
ATOM 808 C C . ASP A 1 108 ? 24.602 -10.548 16.842 1.00 83.44 108 ASP A C 1
ATOM 810 O O . ASP A 1 108 ? 24.262 -9.745 15.967 1.00 83.44 108 ASP A O 1
ATOM 814 N N . THR A 1 109 ? 24.922 -11.805 16.547 1.00 84.00 109 THR A N 1
ATOM 815 C CA . THR A 1 109 ? 24.912 -12.333 15.180 1.00 84.00 109 THR A CA 1
ATOM 816 C C . THR A 1 109 ? 23.510 -12.392 14.576 1.00 84.00 109 THR A C 1
ATOM 818 O O . THR A 1 109 ? 23.377 -12.254 13.360 1.00 84.00 109 THR A O 1
ATOM 821 N N . ALA A 1 110 ? 22.469 -12.560 15.401 1.00 85.44 110 ALA A N 1
ATOM 822 C CA . ALA A 1 110 ? 21.080 -12.578 14.955 1.00 85.44 110 ALA A CA 1
ATOM 823 C C . ALA A 1 110 ? 20.657 -11.194 14.450 1.00 85.44 110 ALA A C 1
ATOM 825 O O . ALA A 1 110 ? 20.189 -11.072 13.317 1.00 85.44 110 ALA A O 1
ATOM 826 N N . ARG A 1 111 ? 20.931 -10.142 15.234 1.00 88.94 111 ARG A N 1
ATOM 827 C CA . ARG A 1 111 ? 20.663 -8.756 14.833 1.00 88.94 111 ARG A CA 1
ATOM 828 C C . ARG A 1 111 ? 21.402 -8.374 13.560 1.00 88.94 111 ARG A C 1
ATOM 830 O O . ARG A 1 111 ? 20.813 -7.771 12.664 1.00 88.94 111 ARG A O 1
ATOM 837 N N . GLN A 1 112 ? 22.677 -8.744 13.458 1.00 87.69 112 GLN A N 1
ATOM 838 C CA . GLN A 1 112 ? 23.476 -8.468 12.267 1.00 87.69 112 GLN A CA 1
ATOM 839 C C . GLN A 1 112 ? 22.895 -9.156 11.016 1.00 87.69 112 GLN A C 1
ATOM 841 O O . GLN A 1 112 ? 22.887 -8.571 9.933 1.00 87.69 112 GLN A O 1
ATOM 846 N N . GLU A 1 113 ? 22.394 -10.386 11.149 1.00 89.81 113 GLU A N 1
ATOM 847 C CA . GLU A 1 113 ? 21.785 -11.139 10.050 1.00 89.81 113 GLU A CA 1
ATOM 848 C C . GLU A 1 113 ? 20.413 -10.579 9.635 1.00 89.81 113 GLU A C 1
ATOM 850 O O . GLU A 1 113 ? 20.124 -10.505 8.438 1.00 89.81 113 GLU A O 1
ATOM 855 N N . ASP A 1 114 ? 19.593 -10.126 10.585 1.00 91.31 114 ASP A N 1
ATOM 856 C CA . ASP A 1 114 ? 18.328 -9.446 10.282 1.00 91.31 114 ASP A CA 1
ATOM 857 C C . ASP A 1 114 ? 18.577 -8.138 9.523 1.00 91.31 114 ASP A C 1
ATOM 859 O O . ASP A 1 114 ? 18.000 -7.924 8.457 1.00 91.31 114 ASP A O 1
ATOM 863 N N . LEU A 1 115 ? 19.521 -7.312 9.988 1.00 93.81 115 LEU A N 1
ATOM 864 C CA . LEU A 1 115 ? 19.933 -6.090 9.290 1.00 93.81 115 LEU A CA 1
ATOM 865 C C . LEU A 1 115 ? 20.489 -6.379 7.891 1.00 93.81 115 LEU A C 1
ATOM 867 O O . LEU A 1 115 ? 20.220 -5.625 6.960 1.00 93.81 115 LEU A O 1
ATOM 871 N N . ARG A 1 116 ? 21.226 -7.481 7.706 1.00 93.88 116 ARG A N 1
ATOM 872 C CA . ARG A 1 116 ? 21.725 -7.897 6.386 1.00 93.88 116 ARG A CA 1
ATOM 873 C C . ARG A 1 116 ? 20.586 -8.255 5.438 1.00 93.88 116 ARG A C 1
ATOM 875 O O . ARG A 1 116 ? 20.603 -7.817 4.289 1.00 93.88 116 ARG A O 1
ATOM 882 N N . ARG A 1 117 ? 19.611 -9.051 5.892 1.00 92.50 117 ARG A N 1
ATOM 883 C CA . ARG A 1 117 ? 18.424 -9.390 5.089 1.00 92.50 117 ARG A CA 1
ATOM 884 C C . ARG A 1 117 ? 17.643 -8.134 4.729 1.00 92.50 117 ARG A C 1
ATOM 886 O O . ARG A 1 117 ? 17.247 -7.989 3.572 1.00 92.50 117 ARG A O 1
ATOM 893 N N . LEU A 1 118 ? 17.499 -7.218 5.688 1.00 92.19 118 LEU A N 1
ATOM 894 C CA . LEU A 1 118 ? 16.786 -5.972 5.461 1.00 92.19 118 LEU A CA 1
ATOM 895 C C . LEU A 1 118 ? 17.505 -5.064 4.452 1.00 92.19 118 LEU A C 1
ATOM 897 O O . LEU A 1 118 ? 16.923 -4.584 3.484 1.00 92.19 118 LEU A O 1
ATOM 901 N N . LEU A 1 119 ? 18.819 -4.917 4.602 1.00 92.81 119 LEU A N 1
ATOM 902 C CA . LEU A 1 119 ? 19.653 -4.162 3.672 1.00 92.81 119 LEU A CA 1
ATOM 903 C C . LEU A 1 119 ? 19.612 -4.731 2.248 1.00 92.81 119 LEU A C 1
ATOM 905 O O . LEU A 1 119 ? 19.547 -3.985 1.277 1.00 92.81 119 LEU A O 1
ATOM 909 N N . LEU A 1 120 ? 19.637 -6.055 2.091 1.00 90.06 120 LEU A N 1
ATOM 910 C CA . LEU A 1 120 ? 19.557 -6.656 0.761 1.00 90.06 120 LEU A CA 1
ATOM 911 C C . LEU A 1 120 ? 18.199 -6.417 0.102 1.00 90.06 120 LEU A C 1
ATOM 913 O O . LEU A 1 120 ? 18.173 -6.156 -1.099 1.00 90.06 120 LEU A O 1
ATOM 917 N N . HIS A 1 121 ? 17.091 -6.453 0.851 1.00 84.94 121 HIS A N 1
ATOM 918 C CA . HIS A 1 121 ? 15.799 -6.105 0.260 1.00 84.94 121 HIS A CA 1
ATOM 919 C C . HIS A 1 121 ? 15.728 -4.621 -0.099 1.00 84.94 121 HIS A C 1
ATOM 921 O O . HIS A 1 121 ? 15.142 -4.288 -1.124 1.00 84.94 121 HIS A O 1
ATOM 927 N N . THR A 1 122 ? 16.305 -3.718 0.709 1.00 87.38 122 THR A N 1
ATOM 928 C CA . THR A 1 122 ? 16.240 -2.278 0.419 1.00 87.38 122 THR A CA 1
ATOM 929 C C . THR A 1 122 ? 17.073 -1.945 -0.803 1.00 87.38 122 THR A C 1
ATOM 931 O O . THR A 1 122 ? 16.614 -1.179 -1.642 1.00 87.38 122 THR A O 1
ATOM 934 N N . LEU A 1 123 ? 18.243 -2.569 -0.950 1.00 82.00 123 LEU A N 1
ATOM 935 C CA . LEU A 1 123 ? 19.101 -2.414 -2.121 1.00 82.00 123 LEU A CA 1
ATOM 936 C C . L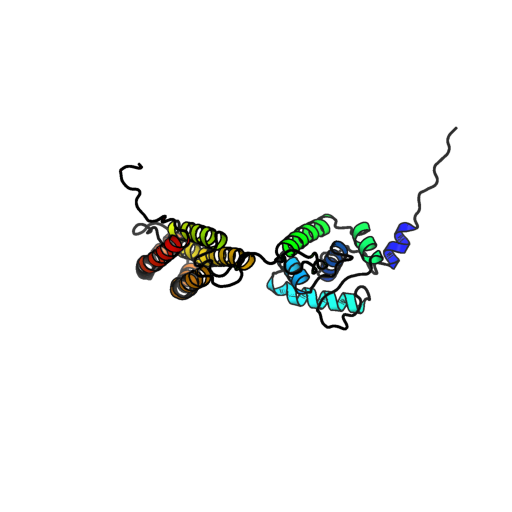EU A 1 123 ? 18.515 -3.079 -3.373 1.00 82.00 123 LEU A C 1
ATOM 938 O O . LEU A 1 123 ? 18.621 -2.513 -4.453 1.00 82.00 123 LEU A O 1
ATOM 942 N N . ALA A 1 124 ? 17.865 -4.239 -3.253 1.00 74.19 124 ALA A N 1
ATOM 943 C CA . ALA A 1 124 ? 17.178 -4.878 -4.380 1.00 74.19 124 ALA A CA 1
ATOM 944 C C . ALA A 1 124 ? 15.913 -4.114 -4.815 1.00 74.19 124 ALA A C 1
ATOM 946 O O . ALA A 1 124 ? 15.517 -4.193 -5.974 1.00 74.19 124 ALA A O 1
ATOM 947 N N . ALA A 1 125 ? 15.301 -3.356 -3.900 1.00 59.47 125 ALA A N 1
ATOM 948 C CA . ALA A 1 125 ? 14.206 -2.433 -4.187 1.00 59.47 125 ALA A CA 1
ATOM 949 C C . ALA A 1 125 ? 14.679 -1.098 -4.804 1.00 59.47 125 ALA A C 1
ATOM 951 O O . ALA A 1 125 ? 13.841 -0.278 -5.185 1.00 59.47 125 ALA A O 1
ATOM 952 N N . VAL A 1 126 ? 15.996 -0.868 -4.933 1.00 45.06 126 VAL A N 1
ATOM 953 C CA . VAL A 1 126 ? 16.543 0.226 -5.746 1.00 45.06 126 VAL A CA 1
ATOM 954 C C . VAL A 1 126 ? 16.395 -0.179 -7.218 1.00 45.06 126 VAL A C 1
ATOM 956 O O . VAL A 1 126 ? 16.966 -1.193 -7.624 1.00 45.06 126 VAL A O 1
ATOM 959 N N . PRO A 1 127 ? 15.648 0.573 -8.049 1.00 41.00 127 PRO A N 1
ATOM 960 C CA . PRO A 1 127 ? 15.585 0.283 -9.474 1.00 41.00 127 PRO A CA 1
ATOM 961 C C . PRO A 1 127 ? 16.993 0.407 -10.057 1.00 41.00 127 PRO A C 1
ATOM 963 O O . PRO A 1 127 ? 17.747 1.303 -9.675 1.00 41.00 127 PRO A O 1
ATOM 966 N N . ALA A 1 128 ? 17.348 -0.485 -10.980 1.00 34.19 128 ALA A N 1
ATOM 967 C CA . ALA A 1 128 ? 18.604 -0.459 -11.717 1.00 34.19 128 ALA A CA 1
ATOM 968 C C . ALA A 1 128 ? 18.729 0.825 -12.564 1.00 34.19 128 ALA A C 1
ATOM 970 O O . ALA A 1 128 ? 18.574 0.814 -13.779 1.00 34.19 128 ALA A O 1
ATOM 971 N N . THR A 1 129 ? 19.049 1.941 -11.920 1.00 41.88 129 THR A N 1
ATOM 972 C CA . THR A 1 129 ? 19.448 3.195 -12.547 1.00 41.88 129 THR A CA 1
ATOM 973 C C . THR A 1 129 ? 20.856 3.492 -12.076 1.00 41.88 129 THR A C 1
ATOM 975 O O . THR A 1 129 ? 21.056 4.251 -11.135 1.00 41.88 129 THR A O 1
ATOM 978 N N . THR A 1 130 ? 21.824 2.806 -12.685 1.00 39.84 130 THR A N 1
ATOM 979 C CA . THR A 1 130 ? 23.181 3.280 -13.028 1.00 39.84 130 THR A CA 1
ATOM 980 C C . THR A 1 130 ? 24.032 2.078 -13.442 1.00 39.84 130 THR A C 1
ATOM 982 O O . THR A 1 130 ? 24.858 1.572 -12.690 1.00 39.84 130 THR A O 1
ATOM 985 N N . ALA A 1 131 ? 23.847 1.606 -14.676 1.00 38.69 131 ALA A N 1
ATOM 986 C CA . ALA A 1 131 ? 24.945 0.924 -15.355 1.00 38.69 131 ALA A CA 1
ATOM 987 C C . ALA A 1 131 ? 25.959 2.001 -15.798 1.00 38.69 131 ALA A C 1
ATOM 989 O O . ALA A 1 131 ? 25.529 3.031 -16.329 1.00 38.69 131 ALA A O 1
ATOM 990 N N . PRO A 1 132 ? 27.279 1.819 -15.594 1.00 43.00 132 PRO A N 1
ATOM 991 C CA . PRO A 1 132 ? 28.267 2.722 -16.178 1.00 43.00 132 PRO A CA 1
ATOM 992 C C . PRO A 1 132 ? 28.172 2.644 -17.713 1.00 43.00 132 PRO A C 1
ATOM 994 O O . PRO A 1 132 ? 27.788 1.594 -18.239 1.00 43.00 132 PRO A O 1
ATOM 997 N N . PRO A 1 133 ? 28.509 3.713 -18.460 1.00 48.19 133 PRO A N 1
ATOM 998 C CA . PRO A 1 133 ? 28.488 3.639 -19.914 1.00 48.19 133 PRO A CA 1
ATOM 999 C C . PRO A 1 133 ? 29.491 2.567 -20.371 1.00 48.19 133 PRO A C 1
ATOM 1001 O O . PRO A 1 133 ? 30.647 2.601 -19.935 1.00 48.19 133 PRO A O 1
ATOM 1004 N N . PRO A 1 134 ? 29.109 1.613 -21.238 1.00 46.62 134 PRO A N 1
ATOM 1005 C CA . PRO A 1 134 ? 30.103 0.798 -21.909 1.00 46.62 134 PRO A CA 1
ATOM 1006 C C . PRO A 1 134 ? 30.899 1.697 -22.865 1.00 46.62 134 PRO A C 1
ATOM 1008 O O . PRO A 1 134 ? 30.346 2.572 -23.534 1.00 46.62 134 PRO A O 1
ATOM 1011 N N . LEU A 1 135 ? 32.215 1.480 -22.911 1.00 50.91 135 LEU A N 1
ATOM 1012 C CA . LEU A 1 135 ? 33.113 2.031 -23.932 1.00 50.91 135 LEU A CA 1
ATOM 1013 C C . LEU A 1 135 ? 32.516 1.817 -25.338 1.00 50.91 135 LEU A C 1
ATOM 1015 O O . LEU A 1 135 ? 31.801 0.831 -25.540 1.00 50.91 135 LEU A O 1
ATOM 1019 N N . PRO A 1 136 ? 32.795 2.701 -26.316 1.00 44.03 136 PRO A N 1
ATOM 1020 C CA . PRO A 1 136 ? 32.086 2.708 -27.587 1.00 44.03 136 PRO A CA 1
ATOM 1021 C C . PRO A 1 136 ? 32.445 1.458 -28.394 1.00 44.03 136 PRO A C 1
ATOM 1023 O O . PRO A 1 136 ? 33.452 1.416 -29.095 1.00 44.03 136 PRO A O 1
ATOM 1026 N N . ALA A 1 137 ? 31.605 0.431 -28.307 1.00 45.69 137 ALA A N 1
ATOM 1027 C CA . ALA A 1 137 ? 31.569 -0.624 -29.296 1.00 45.69 137 ALA A CA 1
ATOM 1028 C C . ALA A 1 137 ? 30.698 -0.122 -30.445 1.00 45.69 137 ALA A C 1
ATOM 1030 O O . ALA A 1 137 ? 29.490 0.067 -30.306 1.00 45.69 137 ALA A O 1
ATOM 1031 N N . THR A 1 138 ? 31.346 0.141 -31.573 1.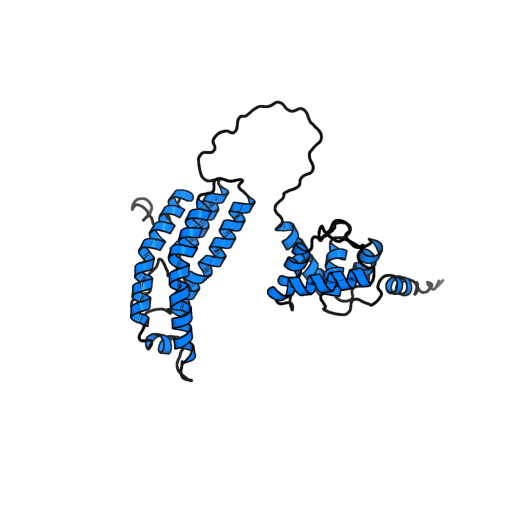00 50.34 138 THR A N 1
ATOM 1032 C CA . THR A 1 138 ? 30.719 0.456 -32.851 1.00 50.34 138 THR A CA 1
ATOM 1033 C C . THR A 1 138 ? 29.713 -0.642 -33.187 1.00 50.34 138 THR A C 1
ATOM 1035 O O . THR A 1 138 ? 30.101 -1.749 -33.550 1.00 50.34 138 THR A O 1
ATOM 1038 N N . GLN A 1 139 ? 28.420 -0.354 -33.057 1.00 52.56 139 GLN A N 1
ATOM 1039 C CA . GLN A 1 139 ? 27.375 -1.162 -33.674 1.00 52.56 139 GLN A CA 1
ATOM 1040 C C . GLN A 1 139 ? 26.413 -0.260 -34.445 1.00 52.56 139 GLN A C 1
ATOM 1042 O O . GLN A 1 139 ? 26.162 0.873 -34.021 1.00 52.56 139 GLN A O 1
ATOM 1047 N N . PRO A 1 140 ? 25.941 -0.712 -35.620 1.00 41.84 140 PRO A N 1
ATOM 1048 C CA . PRO A 1 140 ? 25.252 0.147 -36.561 1.00 41.84 140 PRO A CA 1
ATOM 1049 C C . PRO A 1 140 ? 23.857 0.490 -36.046 1.00 41.84 140 PRO A C 1
ATOM 1051 O O . PRO A 1 140 ? 23.132 -0.357 -35.529 1.00 41.84 140 PRO A O 1
ATOM 1054 N N . LEU A 1 141 ? 23.479 1.749 -36.249 1.00 46.03 141 LEU A N 1
ATOM 1055 C CA . LEU A 1 141 ? 22.114 2.237 -36.123 1.00 46.03 141 LEU A CA 1
ATOM 1056 C C . LEU A 1 141 ? 21.184 1.432 -37.039 1.00 46.03 141 LEU A C 1
ATOM 1058 O O . LEU A 1 141 ? 21.176 1.634 -38.251 1.00 46.03 141 LEU A O 1
ATOM 1062 N N . THR A 1 142 ? 20.346 0.584 -36.452 1.00 45.16 142 THR A N 1
ATOM 1063 C CA . THR A 1 142 ? 19.108 0.122 -37.085 1.00 45.16 142 THR A CA 1
ATOM 1064 C C . THR A 1 142 ? 17.988 0.100 -36.060 1.00 45.16 142 THR A C 1
ATOM 1066 O O . THR A 1 142 ? 18.073 -0.609 -35.061 1.00 45.16 142 THR A O 1
ATOM 1069 N N . GLY A 1 143 ? 16.923 0.847 -36.351 1.00 35.19 143 GLY A N 1
ATOM 1070 C CA . GLY A 1 143 ? 15.621 0.676 -35.716 1.00 35.19 143 GLY A CA 1
ATOM 1071 C C . GLY A 1 143 ? 15.120 1.906 -34.974 1.00 35.19 143 GLY A C 1
ATOM 1072 O O . GLY A 1 143 ? 15.183 1.982 -33.752 1.00 35.19 143 GLY A O 1
ATOM 1073 N N . THR A 1 144 ? 14.540 2.838 -35.723 1.00 41.38 144 THR A N 1
ATOM 1074 C CA . THR A 1 144 ? 13.509 3.759 -35.238 1.00 41.38 144 THR A CA 1
ATOM 1075 C C . THR A 1 144 ? 12.460 2.994 -34.422 1.00 41.38 144 THR A C 1
ATOM 1077 O O . THR A 1 144 ? 11.602 2.328 -34.993 1.00 41.38 144 THR A O 1
ATOM 1080 N N . SER A 1 145 ? 12.506 3.093 -33.092 1.00 37.12 145 SER A N 1
ATOM 1081 C CA . SER A 1 145 ? 11.380 2.730 -32.220 1.00 37.12 145 SER A CA 1
ATOM 1082 C C . SER A 1 145 ? 10.569 3.985 -31.920 1.00 37.12 145 SER A C 1
ATOM 1084 O O . SER A 1 145 ? 10.491 4.445 -30.785 1.00 37.12 145 SER A O 1
ATOM 1086 N N . ALA A 1 146 ? 10.002 4.570 -32.971 1.00 44.34 146 ALA A N 1
ATOM 1087 C CA . ALA A 1 146 ? 8.816 5.389 -32.815 1.00 44.34 146 ALA A CA 1
ATOM 1088 C C . ALA A 1 146 ? 7.609 4.442 -32.871 1.00 44.34 146 ALA A C 1
ATOM 1090 O O . ALA A 1 146 ? 7.508 3.622 -33.778 1.00 44.34 146 ALA A O 1
ATOM 1091 N N . GLU A 1 147 ? 6.718 4.602 -31.892 1.00 42.09 147 GLU A N 1
ATOM 1092 C CA . GLU A 1 147 ? 5.363 4.040 -31.812 1.00 42.09 147 GLU A CA 1
ATOM 1093 C C . GLU A 1 147 ? 5.198 2.616 -31.255 1.00 42.09 147 GLU A C 1
ATOM 1095 O O . GLU A 1 147 ? 4.783 1.691 -31.945 1.00 42.09 147 GLU A O 1
ATOM 1100 N N . ARG A 1 148 ? 5.343 2.461 -29.931 1.00 42.38 148 ARG A N 1
ATOM 1101 C CA . ARG A 1 148 ? 4.500 1.496 -29.206 1.00 42.38 148 ARG A CA 1
ATOM 1102 C C . ARG A 1 148 ? 3.285 2.250 -28.666 1.00 42.38 148 ARG A C 1
ATOM 1104 O O . ARG A 1 148 ? 3.338 2.841 -27.594 1.00 42.38 148 ARG A O 1
ATOM 1111 N N . ARG A 1 149 ? 2.217 2.315 -29.462 1.00 54.06 149 ARG A N 1
ATOM 1112 C CA . ARG A 1 149 ? 0.956 2.971 -29.090 1.00 54.06 149 ARG A CA 1
ATOM 1113 C C . ARG A 1 149 ? 0.085 1.940 -28.352 1.00 54.06 149 ARG A C 1
ATOM 1115 O O . ARG A 1 149 ? -0.632 1.179 -28.988 1.00 54.06 149 ARG A O 1
ATOM 1122 N N . GLY A 1 150 ? 0.228 1.848 -27.029 1.00 60.28 150 GLY A N 1
ATOM 1123 C CA . GLY A 1 150 ? -0.554 0.944 -26.171 1.00 60.28 150 GLY A CA 1
ATOM 1124 C C . GLY A 1 150 ? 0.156 0.588 -24.854 1.00 60.28 150 GLY A C 1
ATOM 1125 O O . GLY A 1 150 ? 1.379 0.732 -24.778 1.00 60.28 150 GLY A O 1
ATOM 1126 N N . PRO A 1 151 ? -0.585 0.128 -23.828 1.00 69.31 151 PRO A N 1
ATOM 1127 C CA . PRO A 1 151 ? -0.032 -0.199 -22.514 1.00 69.31 151 PRO A CA 1
ATOM 1128 C C . PRO A 1 151 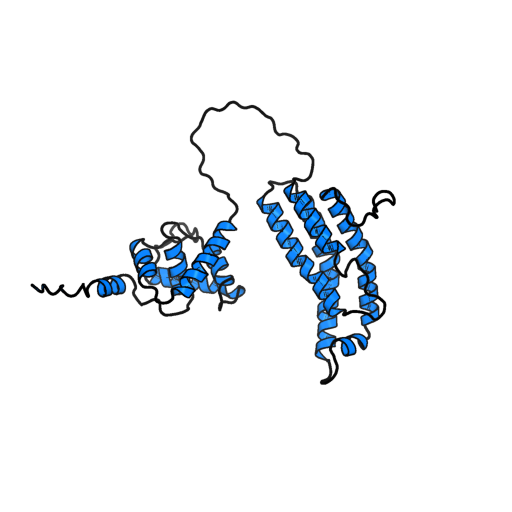? 1.013 -1.318 -22.599 1.00 69.31 151 PRO A C 1
ATOM 1130 O O . PRO A 1 151 ? 0.829 -2.337 -23.278 1.00 69.31 151 PRO A O 1
ATOM 1133 N N . GLY A 1 152 ? 2.128 -1.132 -21.892 1.00 77.75 152 GLY A N 1
ATOM 1134 C CA . GLY A 1 152 ? 3.193 -2.132 -21.807 1.00 77.75 152 GLY A CA 1
ATOM 1135 C C . GLY A 1 152 ? 2.712 -3.423 -21.126 1.00 77.75 152 GLY A C 1
ATOM 1136 O O . GLY A 1 152 ? 1.756 -3.390 -20.357 1.00 77.75 152 GLY A O 1
ATOM 1137 N N . PRO A 1 153 ? 3.359 -4.580 -21.359 1.00 80.19 153 PRO A N 1
ATOM 1138 C CA . PRO A 1 153 ? 2.944 -5.855 -20.756 1.00 80.19 153 PRO A CA 1
ATOM 1139 C C . PRO A 1 153 ? 2.867 -5.804 -19.222 1.00 80.19 153 PRO A C 1
ATOM 1141 O O . PRO A 1 153 ? 1.976 -6.409 -18.636 1.00 80.19 153 PRO A O 1
ATOM 1144 N N . VAL A 1 154 ? 3.748 -5.029 -18.593 1.00 81.25 154 VAL A N 1
ATOM 1145 C CA . VAL A 1 154 ? 3.780 -4.817 -17.141 1.00 81.25 154 VAL A CA 1
ATOM 1146 C C . VAL A 1 154 ? 2.558 -4.046 -16.665 1.00 81.25 154 VAL A C 1
ATOM 1148 O O . VAL A 1 154 ? 1.909 -4.438 -15.702 1.00 81.25 154 VAL A O 1
ATOM 1151 N N . GLU A 1 155 ? 2.212 -2.968 -17.369 1.00 83.25 155 GLU A N 1
ATOM 1152 C CA . GLU A 1 155 ? 1.033 -2.165 -17.065 1.00 83.25 155 GLU A CA 1
ATOM 1153 C C . GLU A 1 155 ? -0.257 -2.976 -17.237 1.00 83.25 155 GLU A C 1
ATOM 1155 O O . GLU A 1 155 ? -1.157 -2.868 -16.409 1.00 83.25 155 GLU A O 1
ATOM 1160 N N . ARG A 1 156 ? -0.327 -3.842 -18.256 1.00 85.62 156 ARG A N 1
ATOM 1161 C CA . ARG A 1 156 ? -1.470 -4.745 -18.463 1.00 85.62 156 ARG A CA 1
ATOM 1162 C C . ARG A 1 156 ? -1.610 -5.775 -17.344 1.00 85.62 156 ARG A C 1
ATOM 1164 O O . ARG A 1 156 ? -2.715 -5.984 -16.855 1.00 85.62 156 ARG A O 1
ATOM 1171 N N . ALA A 1 157 ? -0.504 -6.388 -16.919 1.00 84.44 157 ALA A N 1
ATOM 1172 C CA . ALA A 1 157 ? -0.501 -7.338 -15.805 1.00 84.44 157 ALA A CA 1
ATOM 1173 C C . ALA A 1 157 ? -0.896 -6.659 -14.484 1.00 84.44 157 ALA A C 1
ATOM 1175 O O . ALA A 1 157 ? -1.724 -7.160 -13.735 1.00 84.44 157 ALA A O 1
ATOM 1176 N N . ALA A 1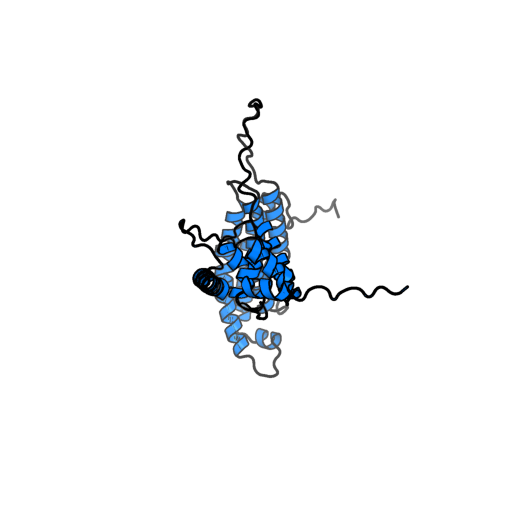 158 ? -0.369 -5.466 -14.237 1.00 86.19 158 ALA A N 1
ATOM 1177 C CA . ALA A 1 158 ? -0.726 -4.645 -13.090 1.00 86.19 158 ALA A CA 1
ATOM 1178 C C . ALA A 1 158 ? -2.209 -4.225 -13.093 1.00 86.19 158 ALA A C 1
ATOM 1180 O O . ALA A 1 158 ? -2.863 -4.242 -12.051 1.00 86.19 158 ALA A O 1
ATOM 1181 N N . ALA A 1 159 ? -2.756 -3.881 -14.262 1.00 87.88 159 ALA A N 1
ATOM 1182 C CA . ALA A 1 159 ? -4.174 -3.581 -14.420 1.00 87.88 159 ALA A CA 1
ATOM 1183 C C . ALA A 1 159 ? -5.054 -4.800 -14.113 1.00 87.88 159 ALA A C 1
ATOM 1185 O O . ALA A 1 159 ? -6.069 -4.657 -13.434 1.00 87.88 159 ALA A O 1
ATOM 1186 N N . PHE A 1 160 ? -4.638 -5.986 -14.562 1.00 87.81 160 PHE A N 1
ATOM 1187 C CA . PHE A 1 160 ? -5.307 -7.251 -14.267 1.00 87.81 160 PHE A CA 1
ATOM 1188 C C . PHE A 1 160 ? -5.309 -7.570 -12.766 1.00 87.81 160 PHE A C 1
ATOM 1190 O O . PHE A 1 160 ? -6.363 -7.862 -12.205 1.00 87.81 160 PHE A O 1
ATOM 1197 N N . ASP A 1 161 ? -4.165 -7.441 -12.092 1.00 86.94 161 ASP A N 1
ATOM 1198 C CA . ASP A 1 161 ? -4.072 -7.678 -10.647 1.00 86.94 161 ASP A CA 1
ATOM 1199 C C . ASP A 1 161 ? -4.994 -6.735 -9.864 1.00 86.94 161 ASP A C 1
ATOM 1201 O O . ASP A 1 161 ? -5.739 -7.163 -8.981 1.00 86.94 161 ASP A O 1
ATOM 1205 N N . LEU A 1 162 ? -5.006 -5.447 -10.225 1.00 89.75 162 LEU A N 1
ATOM 1206 C CA . LEU A 1 162 ? -5.894 -4.474 -9.591 1.00 89.75 162 LEU A CA 1
ATOM 1207 C C . LEU A 1 162 ? -7.375 -4.756 -9.895 1.00 89.75 162 LEU A C 1
ATOM 1209 O O . LEU A 1 162 ? -8.235 -4.488 -9.056 1.00 89.75 162 LEU A O 1
ATOM 1213 N N . GLN A 1 163 ? -7.687 -5.313 -11.067 1.00 88.88 163 GLN A N 1
ATOM 1214 C CA . GLN A 1 163 ? -9.039 -5.733 -11.432 1.00 88.88 163 GLN A CA 1
ATOM 1215 C C . GLN A 1 163 ? -9.508 -6.926 -10.592 1.00 88.88 163 GLN A C 1
ATOM 1217 O O . GLN A 1 163 ? -10.636 -6.889 -10.106 1.00 88.88 163 GLN A O 1
ATOM 1222 N N . ILE A 1 164 ? -8.661 -7.943 -10.374 1.00 86.94 164 ILE A N 1
ATOM 1223 C CA . ILE A 1 164 ? -8.969 -9.071 -9.474 1.00 86.94 164 ILE A CA 1
ATOM 1224 C C . ILE A 1 164 ? -9.317 -8.533 -8.091 1.00 86.94 164 ILE A C 1
ATOM 1226 O O . ILE A 1 164 ? -10.373 -8.842 -7.540 1.00 86.94 164 ILE A O 1
ATOM 1230 N N . GLU A 1 165 ? -8.443 -7.692 -7.551 1.00 89.56 165 GLU A N 1
ATOM 1231 C CA . GLU A 1 165 ? -8.592 -7.129 -6.214 1.00 89.56 165 GLU A CA 1
ATOM 1232 C C . GLU A 1 165 ? -9.856 -6.277 -6.088 1.00 89.56 165 GLU A C 1
ATOM 1234 O O . GLU A 1 165 ? -10.516 -6.302 -5.056 1.00 89.56 165 GLU A O 1
ATOM 1239 N N . LEU A 1 166 ? -10.251 -5.562 -7.141 1.00 87.75 166 LEU A N 1
ATOM 1240 C CA . LEU A 1 166 ? -11.471 -4.764 -7.133 1.00 87.75 166 LEU A CA 1
ATOM 1241 C C . LEU A 1 166 ? -12.741 -5.624 -7.256 1.00 87.75 166 LEU A C 1
ATOM 1243 O O . LEU A 1 166 ? -13.691 -5.413 -6.505 1.00 87.75 166 LEU A O 1
ATOM 1247 N N . VAL A 1 167 ? -12.762 -6.595 -8.175 1.00 84.06 167 VAL A N 1
ATOM 1248 C CA . VAL A 1 167 ? -13.944 -7.423 -8.493 1.00 84.06 167 VAL A CA 1
ATOM 1249 C C . VAL A 1 167 ? -14.244 -8.461 -7.407 1.00 84.06 167 VAL A C 1
ATOM 1251 O O . VAL A 1 167 ? -15.402 -8.824 -7.201 1.00 84.06 167 VAL A O 1
ATOM 1254 N N . THR A 1 168 ? -13.225 -8.921 -6.681 1.00 77.81 168 THR A N 1
ATOM 1255 C CA . THR A 1 168 ? -13.371 -9.925 -5.610 1.00 77.81 168 THR A CA 1
ATOM 1256 C C . THR A 1 168 ? -13.750 -9.331 -4.252 1.00 77.81 168 THR A C 1
ATOM 1258 O O . THR A 1 168 ? -14.029 -10.074 -3.311 1.00 77.81 168 THR A O 1
ATOM 1261 N N . ARG A 1 169 ? -13.784 -8.000 -4.121 1.00 75.00 169 ARG A N 1
ATOM 1262 C CA . ARG A 1 169 ? -14.071 -7.321 -2.852 1.00 75.00 169 ARG A CA 1
ATOM 1263 C C . ARG A 1 169 ? -15.542 -6.950 -2.682 1.00 75.00 169 ARG A C 1
ATOM 1265 O O . ARG A 1 169 ? -16.307 -6.787 -3.632 1.00 75.00 169 ARG A O 1
ATOM 1272 N N . VAL A 1 170 ? -15.901 -6.722 -1.417 1.00 57.31 170 VAL A N 1
ATOM 1273 C CA . VAL A 1 170 ? -17.253 -6.376 -0.933 1.00 57.31 170 VAL A CA 1
ATOM 1274 C C . VAL A 1 170 ? -17.816 -5.091 -1.575 1.00 57.31 170 VAL A C 1
ATOM 1276 O O . VAL A 1 170 ? -19.022 -4.880 -1.594 1.00 57.31 170 VAL A O 1
ATOM 1279 N N . GLY A 1 171 ? -16.969 -4.239 -2.168 1.00 56.16 171 GLY A N 1
ATOM 1280 C CA . GLY A 1 171 ? -17.409 -3.071 -2.949 1.00 56.16 171 GLY A CA 1
ATOM 1281 C C . GLY A 1 171 ? -18.096 -3.406 -4.283 1.00 56.16 171 GLY A C 1
ATOM 1282 O O . GLY A 1 171 ? -18.758 -2.543 -4.856 1.00 56.16 171 GLY A O 1
ATOM 1283 N N . VAL A 1 172 ? -17.948 -4.641 -4.776 1.00 55.97 172 VAL A N 1
ATOM 1284 C CA . VAL A 1 172 ? -18.523 -5.118 -6.047 1.00 55.97 172 VAL A CA 1
ATOM 1285 C C . VAL A 1 172 ? -19.532 -6.251 -5.814 1.00 55.97 172 VAL A C 1
ATOM 1287 O O . VAL A 1 172 ? -20.563 -6.294 -6.492 1.00 55.97 172 VAL A O 1
ATOM 1290 N N . GLN A 1 173 ? -19.317 -7.101 -4.801 1.00 57.94 173 GLN A N 1
ATOM 1291 C CA . GLN A 1 173 ? -20.285 -8.116 -4.368 1.00 57.94 173 GLN A CA 1
ATOM 1292 C C . GLN A 1 173 ? -21.118 -7.616 -3.177 1.00 57.94 173 GLN A C 1
ATOM 1294 O O . GLN A 1 173 ? -20.562 -7.419 -2.095 1.00 57.94 173 GLN A O 1
ATOM 1299 N N . PRO A 1 174 ? -22.437 -7.400 -3.341 1.00 59.62 174 PRO A N 1
ATOM 1300 C CA . PRO A 1 174 ? -23.260 -6.838 -2.283 1.00 59.62 174 PRO A CA 1
ATOM 1301 C C . PRO A 1 174 ? -23.349 -7.795 -1.095 1.00 59.62 174 PRO A C 1
ATOM 1303 O O . PRO A 1 174 ? -23.581 -8.994 -1.250 1.00 59.62 174 PRO A O 1
ATOM 1306 N N . LEU A 1 175 ? -23.238 -7.234 0.104 1.00 63.16 175 LEU A N 1
ATOM 1307 C CA . LEU A 1 175 ? -23.715 -7.888 1.314 1.00 63.16 175 LEU A CA 1
ATOM 1308 C C . LEU A 1 175 ? -25.237 -8.040 1.209 1.00 63.16 175 LEU A C 1
ATOM 1310 O O . LEU A 1 175 ? -25.929 -7.093 0.824 1.00 63.16 175 LEU A O 1
ATOM 1314 N N . ALA A 1 176 ? -25.769 -9.220 1.534 1.00 62.16 176 ALA A N 1
ATOM 1315 C CA . ALA A 1 176 ? -27.214 -9.388 1.627 1.00 62.16 176 ALA A CA 1
ATOM 1316 C C . ALA A 1 176 ? -27.788 -8.437 2.700 1.00 62.16 176 ALA A C 1
ATOM 1318 O O . ALA A 1 176 ? -27.070 -8.077 3.641 1.00 62.16 176 ALA A O 1
ATOM 1319 N N . PRO A 1 177 ? -29.068 -8.027 2.590 1.00 63.09 177 PRO A N 1
ATOM 1320 C CA . PRO A 1 177 ? -29.715 -7.222 3.619 1.00 63.09 177 PRO A CA 1
ATOM 1321 C C . PRO A 1 177 ? -29.509 -7.869 4.992 1.00 63.09 177 PRO A C 1
ATOM 1323 O O . PRO A 1 177 ? -29.747 -9.063 5.159 1.00 63.09 177 PRO A O 1
ATOM 1326 N N . ASP A 1 178 ? -29.001 -7.087 5.943 1.00 65.25 178 ASP A N 1
ATOM 1327 C CA . ASP A 1 178 ? -28.738 -7.511 7.325 1.00 65.25 178 ASP A CA 1
ATOM 1328 C C . ASP A 1 178 ? -27.684 -8.611 7.523 1.00 65.25 178 ASP A C 1
ATOM 1330 O O . ASP A 1 178 ? -27.562 -9.148 8.622 1.00 65.25 178 ASP A O 1
ATOM 1334 N N . GLN A 1 179 ? -26.862 -8.892 6.509 1.00 67.69 179 GLN A N 1
ATOM 1335 C CA . GLN A 1 179 ? -25.728 -9.809 6.618 1.00 67.69 179 GLN A CA 1
ATOM 1336 C C . GLN A 1 179 ? -24.380 -9.089 6.489 1.00 67.69 179 GLN A C 1
ATOM 1338 O O . GLN A 1 179 ? -24.257 -8.057 5.830 1.00 67.69 179 GLN A O 1
ATOM 1343 N N . GLY A 1 180 ? -23.361 -9.681 7.121 1.00 76.38 180 GLY A N 1
ATOM 1344 C CA . GLY A 1 180 ? -21.978 -9.196 7.163 1.00 76.38 180 GLY A CA 1
ATOM 1345 C C . GLY A 1 180 ? -21.771 -7.910 7.965 1.00 76.38 180 GLY A C 1
ATOM 1346 O O . GLY A 1 180 ? -22.719 -7.299 8.457 1.00 76.38 180 GLY A O 1
ATOM 1347 N N . SER A 1 181 ? -20.502 -7.531 8.127 1.00 84.75 181 SER A N 1
ATOM 1348 C CA . SER A 1 181 ? -20.095 -6.385 8.942 1.00 84.75 181 SER A CA 1
ATOM 1349 C C . SER A 1 181 ? -19.723 -5.171 8.088 1.00 84.75 181 SER A C 1
ATOM 1351 O O . SER A 1 181 ? -18.933 -5.259 7.144 1.00 84.75 181 SER A O 1
ATOM 1353 N N . LEU A 1 182 ? -20.248 -4.005 8.465 1.00 87.69 182 LEU A N 1
ATOM 1354 C CA . LEU A 1 182 ? -19.885 -2.701 7.911 1.00 87.69 182 LEU A CA 1
ATOM 1355 C C . LEU A 1 182 ? -18.411 -2.380 8.164 1.00 87.69 182 LEU A C 1
ATOM 1357 O O . LEU A 1 182 ? -17.739 -1.845 7.278 1.00 87.69 182 LEU A O 1
ATOM 1361 N N . ARG A 1 183 ? -17.878 -2.757 9.334 1.00 89.50 183 ARG A N 1
ATOM 1362 C CA . ARG A 1 183 ? -16.439 -2.663 9.617 1.00 89.50 183 ARG A CA 1
ATOM 1363 C C . ARG A 1 183 ? -15.611 -3.482 8.633 1.00 89.50 183 ARG A C 1
ATOM 1365 O O . ARG A 1 183 ? -14.602 -2.984 8.129 1.00 89.50 183 ARG A O 1
ATOM 1372 N N . GLU A 1 184 ? -16.011 -4.717 8.348 1.00 85.69 184 GLU A N 1
ATOM 1373 C CA . GLU A 1 184 ? -15.306 -5.555 7.371 1.00 85.69 184 GLU A CA 1
ATOM 1374 C C . GLU A 1 184 ? -15.402 -4.982 5.953 1.00 85.69 184 GLU A C 1
ATOM 1376 O O . GLU A 1 184 ? -14.399 -4.969 5.239 1.00 85.69 184 GLU A O 1
ATOM 1381 N N . ALA A 1 185 ? -16.549 -4.413 5.569 1.00 86.75 185 ALA A N 1
ATOM 1382 C CA . ALA A 1 185 ? -16.706 -3.727 4.286 1.00 86.75 185 ALA A CA 1
ATOM 1383 C C . ALA A 1 185 ? -15.745 -2.529 4.149 1.00 86.75 185 ALA A C 1
ATOM 1385 O O . ALA A 1 185 ? -15.027 -2.423 3.152 1.00 86.75 185 ALA A O 1
ATOM 1386 N N . LEU A 1 186 ? -15.662 -1.660 5.166 1.00 88.81 186 LEU A N 1
ATOM 1387 C CA . LEU A 1 186 ? -14.718 -0.533 5.175 1.00 88.81 186 LEU A CA 1
ATOM 1388 C C . LEU A 1 186 ? -13.266 -1.005 5.140 1.00 88.81 186 LEU A C 1
ATOM 1390 O O . LEU A 1 186 ? -12.451 -0.440 4.416 1.00 88.81 186 LEU A O 1
ATOM 1394 N N . THR A 1 187 ? -12.948 -2.063 5.884 1.00 85.75 187 THR A N 1
ATOM 1395 C CA . THR A 1 187 ? -11.601 -2.644 5.919 1.00 85.75 187 THR A CA 1
ATOM 1396 C C . THR A 1 187 ? -11.221 -3.215 4.551 1.00 85.75 187 THR A C 1
ATOM 1398 O O . THR A 1 187 ? -10.128 -2.951 4.052 1.00 85.75 187 THR A O 1
ATOM 1401 N N . SER A 1 188 ? -12.144 -3.929 3.898 1.00 85.94 188 SER A N 1
ATOM 1402 C CA . SER A 1 188 ? -11.966 -4.469 2.547 1.00 85.94 188 SER A CA 1
ATOM 1403 C C . SER A 1 188 ? -11.671 -3.363 1.529 1.00 85.94 188 SER A C 1
ATOM 1405 O O . SER A 1 188 ? -10.730 -3.495 0.745 1.00 85.94 188 SER A O 1
ATOM 1407 N N . LEU A 1 189 ? -12.415 -2.253 1.580 1.00 88.06 189 LEU A N 1
ATOM 1408 C CA . LEU A 1 189 ? -12.190 -1.084 0.727 1.00 88.06 189 LEU A CA 1
ATOM 1409 C C . LEU A 1 189 ? -10.888 -0.344 1.065 1.00 88.06 189 LEU A C 1
ATOM 1411 O O . LEU A 1 189 ? -10.211 0.133 0.160 1.00 88.06 189 LEU A O 1
ATOM 1415 N N . HIS A 1 190 ? -10.508 -0.251 2.341 1.00 87.88 190 HIS A N 1
ATOM 1416 C CA . HIS A 1 190 ? -9.282 0.431 2.758 1.00 87.88 190 HIS A CA 1
ATOM 1417 C C . HIS A 1 190 ? -8.017 -0.274 2.253 1.00 87.88 190 HIS A C 1
ATOM 1419 O O . HIS A 1 190 ? -7.090 0.390 1.787 1.00 87.88 190 HIS A O 1
ATOM 1425 N N . VAL A 1 191 ? -7.991 -1.612 2.275 1.00 87.69 191 VAL A N 1
ATOM 1426 C CA . VAL A 1 191 ? -6.851 -2.409 1.781 1.00 87.69 191 VAL A CA 1
ATOM 1427 C C . VAL A 1 191 ? -6.527 -2.110 0.309 1.00 87.69 191 VAL A C 1
ATOM 1429 O O . VAL A 1 191 ? -5.357 -2.161 -0.068 1.00 87.69 191 VAL A O 1
ATOM 1432 N N . LEU A 1 192 ? -7.511 -1.689 -0.501 1.00 87.25 192 LEU A N 1
ATOM 1433 C CA . LEU A 1 192 ? -7.276 -1.293 -1.893 1.00 87.25 192 LEU A CA 1
ATOM 1434 C C . LEU A 1 192 ? -6.265 -0.149 -2.034 1.00 87.25 192 LEU A C 1
ATOM 1436 O O . LEU A 1 192 ? -5.603 -0.081 -3.066 1.00 87.25 192 LEU A O 1
ATOM 1440 N N . PHE A 1 193 ? -6.092 0.733 -1.041 1.00 81.69 193 PHE A N 1
ATOM 1441 C CA . PHE A 1 193 ? -5.049 1.764 -1.110 1.00 81.69 193 PHE A CA 1
ATOM 1442 C C . PHE A 1 193 ? -3.644 1.157 -1.129 1.00 81.69 193 PHE A C 1
ATOM 1444 O O . PHE A 1 193 ? -2.815 1.583 -1.934 1.00 81.69 193 PHE A O 1
ATOM 1451 N N . SER A 1 194 ? -3.381 0.168 -0.273 1.00 80.12 194 SER A N 1
ATOM 1452 C CA . SER A 1 194 ? -2.086 -0.518 -0.216 1.00 80.12 194 SER A CA 1
ATOM 1453 C C . SER A 1 194 ? -1.839 -1.297 -1.503 1.00 80.12 194 SER A C 1
ATOM 1455 O O . SER A 1 194 ? -0.839 -1.054 -2.175 1.00 80.12 194 SER A O 1
ATOM 1457 N N . THR A 1 195 ? -2.813 -2.107 -1.927 1.00 83.38 195 THR A N 1
ATOM 1458 C CA . THR A 1 195 ? -2.761 -2.858 -3.189 1.00 83.38 195 THR A CA 1
ATOM 1459 C C . THR A 1 195 ? -2.520 -1.940 -4.390 1.00 83.38 195 THR A C 1
ATOM 1461 O O . THR A 1 195 ? -1.633 -2.184 -5.203 1.00 83.38 195 THR A O 1
ATOM 1464 N N . THR A 1 196 ? -3.261 -0.832 -4.493 1.00 79.69 196 THR A N 1
ATOM 1465 C CA . THR A 1 196 ? -3.107 0.131 -5.594 1.00 79.69 196 THR A CA 1
ATOM 1466 C C . THR A 1 196 ? -1.698 0.719 -5.614 1.00 79.69 196 THR A C 1
ATOM 1468 O O . THR A 1 196 ? -1.093 0.836 -6.677 1.00 79.69 196 THR A O 1
ATOM 1471 N N . ARG A 1 197 ? -1.136 1.070 -4.451 1.00 83.25 197 ARG A N 1
ATOM 1472 C CA . ARG A 1 197 ? 0.235 1.591 -4.368 1.00 83.25 197 ARG A CA 1
ATOM 1473 C C . ARG A 1 197 ? 1.264 0.553 -4.798 1.00 83.25 197 ARG A C 1
ATOM 1475 O O . ARG A 1 197 ? 2.151 0.898 -5.570 1.00 83.25 197 ARG A O 1
ATOM 1482 N N . GLU A 1 198 ? 1.144 -0.688 -4.338 1.00 84.19 198 GLU A N 1
ATOM 1483 C CA . GLU A 1 198 ? 2.042 -1.786 -4.722 1.00 84.19 198 GLU A CA 1
ATOM 1484 C C . GLU A 1 198 ? 2.046 -2.007 -6.238 1.00 84.19 198 GLU A C 1
ATOM 1486 O O . GLU A 1 198 ? 3.106 -2.065 -6.864 1.00 84.19 198 GLU A O 1
ATOM 1491 N N . VAL A 1 199 ? 0.856 -2.048 -6.840 1.00 80.88 199 VAL A N 1
ATOM 1492 C CA . VAL A 1 199 ? 0.674 -2.180 -8.288 1.00 80.88 199 VAL A CA 1
ATOM 1493 C C . VAL A 1 199 ? 1.316 -1.000 -9.031 1.00 80.88 199 VAL A C 1
ATOM 1495 O O . VAL A 1 199 ? 2.063 -1.205 -9.987 1.00 80.88 199 VAL A O 1
ATOM 1498 N N . LEU A 1 200 ? 1.104 0.239 -8.575 1.00 80.25 200 LEU A N 1
ATOM 1499 C CA . LEU A 1 200 ? 1.717 1.423 -9.189 1.00 80.25 200 LEU A CA 1
ATOM 1500 C C . LEU A 1 200 ? 3.242 1.452 -9.052 1.00 80.25 200 LEU A C 1
ATOM 1502 O O . LEU A 1 200 ? 3.922 1.839 -10.000 1.00 80.25 200 LEU A O 1
ATOM 1506 N N . HIS A 1 201 ? 3.786 1.029 -7.909 1.00 77.06 201 HIS A N 1
ATOM 1507 C CA . HIS A 1 201 ? 5.231 0.928 -7.706 1.00 77.06 201 HIS A CA 1
ATOM 1508 C C . HIS A 1 201 ? 5.864 -0.079 -8.670 1.00 77.06 201 HIS A C 1
ATOM 1510 O O . HIS A 1 201 ? 6.917 0.209 -9.238 1.00 77.06 201 HIS A O 1
ATOM 1516 N N . ARG A 1 202 ? 5.190 -1.209 -8.918 1.00 76.81 202 ARG A N 1
ATOM 1517 C CA . ARG A 1 202 ? 5.627 -2.211 -9.896 1.00 76.81 202 ARG A CA 1
ATOM 1518 C C . ARG A 1 202 ? 5.681 -1.639 -11.314 1.00 76.81 202 ARG A C 1
ATOM 1520 O O . ARG A 1 202 ? 6.699 -1.747 -11.985 1.00 76.81 202 ARG A O 1
ATOM 1527 N N . VAL A 1 203 ? 4.621 -0.957 -11.756 1.00 73.38 203 VAL A N 1
ATOM 1528 C CA . VAL A 1 203 ? 4.580 -0.376 -13.112 1.00 73.38 203 VAL A CA 1
ATOM 1529 C C . VAL A 1 203 ? 5.585 0.764 -13.281 1.00 73.38 203 VAL A C 1
ATOM 1531 O O . VAL A 1 203 ? 6.241 0.856 -14.320 1.00 73.38 203 VAL A O 1
ATOM 1534 N N . ALA A 1 204 ? 5.746 1.611 -12.261 1.00 68.12 204 ALA A N 1
ATOM 1535 C CA . ALA A 1 204 ? 6.709 2.710 -12.277 1.00 68.12 204 ALA A CA 1
ATOM 1536 C C . ALA A 1 204 ? 8.168 2.227 -12.353 1.00 68.12 204 ALA A C 1
ATOM 1538 O O . ALA A 1 204 ? 9.005 2.929 -12.916 1.00 68.12 204 ALA A O 1
ATOM 1539 N N . ALA A 1 205 ? 8.473 1.040 -11.821 1.00 65.50 205 ALA A N 1
ATOM 1540 C CA . ALA A 1 205 ? 9.809 0.453 -11.886 1.00 65.50 205 ALA A CA 1
ATOM 1541 C C . ALA A 1 205 ? 10.191 -0.041 -13.295 1.00 65.50 205 ALA A C 1
ATOM 1543 O O . ALA A 1 205 ? 11.376 -0.147 -13.602 1.00 65.50 205 ALA A O 1
ATOM 1544 N N . GLU A 1 206 ? 9.210 -0.325 -14.157 1.00 60.41 206 GLU A N 1
ATOM 1545 C CA . GLU A 1 206 ? 9.433 -1.087 -15.394 1.00 60.41 206 GLU A CA 1
ATOM 1546 C C . GLU A 1 206 ? 9.074 -0.322 -16.685 1.00 60.41 206 GLU A C 1
ATOM 1548 O O . GLU A 1 206 ? 9.350 -0.813 -17.781 1.00 60.41 206 GLU A O 1
ATOM 1553 N N . THR A 1 207 ? 8.478 0.879 -16.604 1.00 57.66 207 THR A N 1
ATOM 1554 C CA . THR A 1 207 ? 8.040 1.638 -17.796 1.00 57.66 207 THR A CA 1
ATOM 1555 C C . THR A 1 207 ? 8.430 3.119 -17.754 1.00 57.66 207 THR A C 1
ATOM 1557 O O . THR A 1 207 ? 8.076 3.849 -16.830 1.00 57.66 207 THR A O 1
ATOM 1560 N N . ALA A 1 208 ? 9.102 3.599 -18.807 1.00 51.28 208 ALA A N 1
ATOM 1561 C CA . ALA A 1 208 ? 9.448 5.009 -18.983 1.00 51.28 208 ALA A CA 1
ATOM 1562 C C . ALA A 1 208 ? 8.330 5.768 -19.729 1.00 51.28 208 ALA A C 1
ATOM 1564 O O . ALA A 1 208 ? 8.283 5.758 -20.955 1.00 51.28 208 ALA A O 1
ATOM 1565 N N . ALA A 1 209 ? 7.478 6.452 -18.956 1.00 54.88 209 ALA A N 1
ATOM 1566 C CA . ALA A 1 209 ? 6.429 7.395 -19.377 1.00 54.88 209 ALA A CA 1
ATOM 1567 C C . ALA A 1 209 ? 5.263 6.837 -20.232 1.00 54.88 209 ALA A C 1
ATOM 1569 O O . ALA A 1 209 ? 5.372 5.826 -20.914 1.00 54.88 209 ALA A O 1
ATOM 1570 N N . GLY A 1 210 ? 4.115 7.534 -20.185 1.00 63.41 210 GLY A N 1
ATOM 1571 C CA . GLY A 1 210 ? 2.920 7.214 -20.985 1.00 63.41 210 GLY A CA 1
ATOM 1572 C C . GLY A 1 210 ? 1.931 6.218 -20.362 1.00 63.41 210 GLY A C 1
ATOM 1573 O O . GLY A 1 210 ? 1.203 5.565 -21.101 1.00 63.41 210 GLY A O 1
ATOM 1574 N N . LEU A 1 211 ? 1.900 6.098 -19.029 1.00 76.94 211 LEU A N 1
ATOM 1575 C CA . LEU A 1 211 ? 1.046 5.145 -18.310 1.00 76.94 211 LEU A CA 1
ATOM 1576 C C . LEU A 1 211 ? -0.388 5.663 -18.109 1.00 76.94 211 LEU A C 1
ATOM 1578 O O . LEU A 1 211 ? -0.602 6.785 -17.647 1.00 76.94 211 LEU A O 1
ATOM 1582 N N . VAL A 1 212 ? -1.367 4.805 -18.375 1.00 84.19 212 VAL A N 1
ATOM 1583 C CA . VAL A 1 212 ? -2.801 5.026 -18.145 1.00 84.19 212 VAL A CA 1
ATOM 1584 C C . VAL A 1 212 ? -3.217 4.549 -16.747 1.00 84.19 212 VAL A C 1
ATOM 1586 O O . VAL A 1 212 ? -4.075 5.172 -16.112 1.00 84.19 212 VAL A O 1
ATOM 1589 N N . LEU A 1 213 ? -2.585 3.490 -16.224 1.00 87.56 213 LEU A N 1
ATOM 1590 C CA . LEU A 1 213 ? -2.925 2.888 -14.931 1.00 87.56 213 LEU A CA 1
ATOM 1591 C C . LEU A 1 213 ? -2.853 3.871 -13.747 1.00 87.56 213 LEU A C 1
ATOM 1593 O O . LEU A 1 213 ? -3.800 3.881 -12.959 1.00 87.56 213 LEU A O 1
ATOM 1597 N N . PRO A 1 214 ? -1.828 4.745 -13.609 1.00 86.19 214 PRO A N 1
ATOM 1598 C CA . PRO A 1 214 ? -1.778 5.738 -12.534 1.00 86.19 214 PRO A CA 1
ATOM 1599 C C . PRO A 1 214 ? -2.980 6.676 -12.513 1.00 86.19 214 PRO A C 1
ATOM 1601 O O . PRO A 1 214 ? -3.416 7.086 -11.440 1.00 86.19 214 PRO A O 1
ATOM 1604 N N . HIS A 1 215 ? -3.544 6.991 -13.679 1.00 86.31 215 HIS A N 1
ATOM 1605 C CA . HIS A 1 215 ? -4.713 7.856 -13.767 1.00 86.31 215 HIS A CA 1
ATOM 1606 C C . HIS A 1 215 ? -5.984 7.124 -13.313 1.00 86.31 215 HIS A C 1
ATOM 1608 O O . HIS A 1 215 ? -6.751 7.665 -12.521 1.00 86.31 215 HIS A O 1
ATOM 1614 N N . ILE A 1 216 ? -6.171 5.866 -13.736 1.00 89.50 216 ILE A N 1
ATOM 1615 C CA . ILE A 1 216 ? -7.280 5.013 -13.268 1.00 89.50 216 ILE A CA 1
ATOM 1616 C C . ILE A 1 216 ? -7.200 4.815 -11.746 1.00 89.50 216 ILE A C 1
ATOM 1618 O O . ILE A 1 216 ? -8.194 4.984 -11.039 1.00 89.50 216 ILE A O 1
ATOM 1622 N N . ALA A 1 217 ? -6.004 4.515 -11.238 1.00 87.94 217 ALA A N 1
ATOM 1623 C CA . ALA A 1 217 ? -5.731 4.339 -9.819 1.00 87.94 217 ALA A CA 1
ATOM 1624 C C . ALA A 1 217 ? -5.987 5.614 -9.001 1.00 87.94 217 ALA A C 1
ATOM 1626 O O . ALA A 1 217 ? -6.563 5.544 -7.916 1.00 87.94 217 ALA A O 1
ATOM 1627 N N . ALA A 1 218 ? -5.598 6.785 -9.516 1.00 81.19 218 ALA A N 1
ATOM 1628 C CA . ALA A 1 218 ? -5.855 8.063 -8.861 1.00 81.19 218 ALA A CA 1
ATOM 1629 C C . ALA A 1 218 ? -7.357 8.361 -8.751 1.00 81.19 218 ALA A C 1
ATOM 1631 O O . ALA A 1 218 ? -7.800 8.767 -7.676 1.00 81.19 218 ALA A O 1
ATOM 1632 N N . THR A 1 219 ? -8.138 8.111 -9.809 1.00 88.81 219 THR A N 1
ATOM 1633 C CA . THR A 1 219 ? -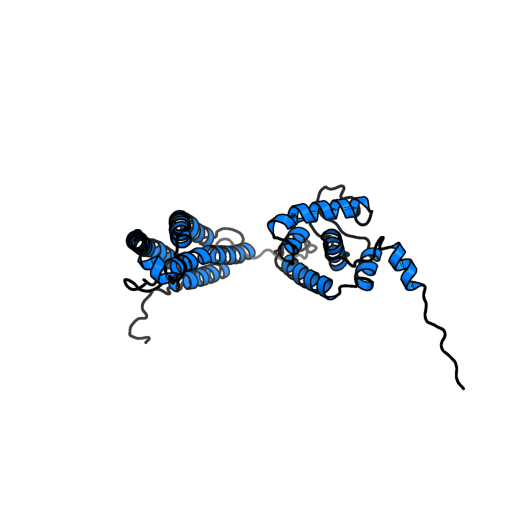9.604 8.240 -9.779 1.00 88.81 219 THR A CA 1
ATOM 1634 C C . THR A 1 219 ? -10.216 7.281 -8.754 1.00 88.81 219 THR A C 1
ATOM 1636 O O . THR A 1 219 ? -10.955 7.721 -7.876 1.00 88.81 219 THR A O 1
ATOM 1639 N N . LEU A 1 220 ? -9.850 5.991 -8.779 1.00 90.56 220 LEU A N 1
ATOM 1640 C CA . LEU A 1 220 ? -10.315 5.009 -7.788 1.00 90.56 220 LEU A CA 1
ATOM 1641 C C . LEU A 1 220 ? -10.047 5.487 -6.352 1.00 90.56 220 LEU A C 1
ATOM 1643 O O . LEU A 1 220 ? -10.958 5.568 -5.527 1.00 90.56 220 LEU A O 1
ATOM 1647 N N . ALA A 1 221 ? -8.794 5.834 -6.067 1.00 84.69 221 ALA A N 1
ATOM 1648 C CA . ALA A 1 221 ? -8.335 6.193 -4.736 1.00 84.69 221 ALA A CA 1
ATOM 1649 C C . ALA A 1 221 ? -8.943 7.512 -4.239 1.00 84.69 221 ALA A C 1
ATOM 1651 O O . ALA A 1 221 ? -9.428 7.581 -3.111 1.00 84.69 221 ALA A O 1
ATOM 1652 N N . ASN A 1 222 ? -8.898 8.570 -5.048 1.00 84.25 222 ASN A N 1
ATOM 1653 C CA . ASN A 1 222 ? -9.181 9.927 -4.582 1.00 84.25 222 ASN A CA 1
ATOM 1654 C C . ASN A 1 222 ? -10.615 10.383 -4.844 1.00 84.25 222 ASN A C 1
ATOM 1656 O O . ASN A 1 222 ? -11.121 11.183 -4.062 1.00 84.25 222 ASN A O 1
ATOM 1660 N N . GLU A 1 223 ? -11.268 9.891 -5.895 1.00 88.56 223 GLU A N 1
ATOM 1661 C CA . GLU A 1 223 ? -12.632 10.311 -6.239 1.00 88.56 223 GLU A CA 1
ATOM 1662 C C . GLU A 1 223 ? -13.695 9.374 -5.658 1.00 88.56 223 GLU A C 1
ATOM 1664 O O . GLU A 1 223 ? -14.821 9.805 -5.418 1.00 88.56 223 GLU A O 1
ATOM 1669 N N . HIS A 1 224 ? -13.362 8.102 -5.411 1.00 91.44 224 HIS A N 1
ATOM 1670 C CA . HIS A 1 224 ? -14.334 7.113 -4.929 1.00 91.44 224 HIS A CA 1
ATOM 1671 C C . HIS A 1 224 ? -14.031 6.639 -3.508 1.00 91.44 224 HIS A C 1
ATOM 1673 O O . HIS A 1 224 ? -14.857 6.814 -2.613 1.00 91.44 224 HIS A O 1
ATOM 1679 N N . LEU A 1 225 ? -12.841 6.081 -3.268 1.00 91.12 225 LEU A N 1
ATOM 1680 C CA . LEU A 1 225 ? -12.529 5.465 -1.977 1.00 91.12 225 LEU A CA 1
ATOM 1681 C C . LEU A 1 225 ? -12.297 6.499 -0.871 1.00 91.12 225 LEU A C 1
ATOM 1683 O O . LEU A 1 225 ? -12.872 6.375 0.207 1.00 91.12 225 LEU A O 1
ATOM 1687 N N . ARG A 1 226 ? -11.481 7.533 -1.114 1.00 88.31 226 ARG A N 1
ATOM 1688 C CA . ARG A 1 226 ? -11.118 8.523 -0.086 1.00 88.31 226 ARG A CA 1
ATOM 1689 C C . ARG A 1 226 ? -12.331 9.268 0.483 1.00 88.31 226 ARG A C 1
ATOM 1691 O O . ARG A 1 226 ? -12.449 9.268 1.705 1.00 88.31 226 ARG A O 1
ATOM 1698 N N . PRO A 1 227 ? -13.244 9.857 -0.316 1.00 90.06 227 PRO A N 1
ATOM 1699 C CA . PRO A 1 227 ? -14.383 10.591 0.237 1.00 90.06 227 PRO A CA 1
ATOM 1700 C C . PRO A 1 227 ? -15.289 9.690 1.081 1.00 90.06 227 PRO A C 1
ATOM 1702 O O . PRO A 1 227 ? -15.702 10.074 2.172 1.00 90.06 227 PRO A O 1
ATOM 1705 N N . PHE A 1 228 ? -15.530 8.466 0.607 1.00 93.56 228 PHE A N 1
ATOM 1706 C CA . PHE A 1 228 ? -16.356 7.491 1.305 1.00 93.56 228 PHE A CA 1
ATOM 1707 C C . PHE A 1 228 ? -15.721 7.041 2.628 1.00 93.56 228 PHE A C 1
ATOM 1709 O O . PHE A 1 228 ? -16.343 7.121 3.686 1.00 93.56 228 PHE A O 1
ATOM 1716 N N . LEU A 1 229 ? -14.458 6.610 2.588 1.00 90.25 229 LEU A N 1
ATOM 1717 C CA . LEU A 1 229 ? -13.750 6.076 3.750 1.00 90.25 229 LEU A CA 1
ATOM 1718 C C . LEU A 1 229 ? -13.461 7.155 4.795 1.00 90.25 229 LEU A C 1
ATOM 1720 O O . LEU A 1 229 ? -13.613 6.895 5.985 1.00 90.25 229 LEU A O 1
ATOM 1724 N N . SER A 1 230 ? -13.102 8.372 4.378 1.00 89.75 230 SER A N 1
ATOM 1725 C CA . SER A 1 230 ? -12.885 9.495 5.300 1.00 89.75 230 SER A CA 1
ATOM 1726 C C . SER A 1 230 ? -14.157 9.914 6.035 1.00 89.75 230 SER A C 1
ATOM 1728 O O . SER A 1 230 ? -14.060 10.435 7.144 1.00 89.75 230 SER A O 1
ATOM 1730 N N . TYR A 1 231 ? -15.331 9.679 5.450 1.00 91.62 231 TYR A N 1
ATOM 1731 C CA . TYR A 1 231 ? -16.605 9.954 6.101 1.00 91.62 231 TYR A CA 1
ATOM 1732 C C . TYR A 1 231 ? -17.039 8.816 7.032 1.00 91.62 231 TYR A C 1
ATOM 1734 O O . TYR A 1 231 ? -17.359 9.043 8.201 1.00 91.62 231 TYR A O 1
ATOM 1742 N N . TRP A 1 232 ? -17.019 7.580 6.531 1.00 95.38 232 TRP A N 1
ATOM 1743 C CA . TRP A 1 232 ? -17.626 6.447 7.225 1.00 95.38 232 TRP A CA 1
ATOM 1744 C C . TRP A 1 232 ? -16.726 5.796 8.282 1.00 95.38 232 TRP A C 1
ATOM 1746 O O . TRP A 1 232 ? -17.254 5.353 9.302 1.00 95.38 232 TRP A O 1
ATOM 1756 N N . HIS A 1 233 ? -15.393 5.789 8.125 1.00 93.12 233 HIS A N 1
ATOM 1757 C CA . HIS A 1 233 ? -14.504 5.218 9.152 1.00 93.12 233 HIS A CA 1
ATOM 1758 C C . HIS A 1 233 ? -14.637 5.911 10.514 1.00 93.12 233 HIS A C 1
ATOM 1760 O O . HIS A 1 233 ? -14.882 5.208 11.497 1.00 93.12 233 HIS A O 1
ATOM 1766 N N . PRO A 1 234 ? -14.518 7.251 10.620 1.00 92.62 234 PRO A N 1
ATOM 1767 C CA . PRO A 1 234 ? -14.645 7.918 11.913 1.00 92.62 234 PRO A CA 1
ATOM 1768 C C . PRO A 1 234 ? -16.050 7.772 12.507 1.00 92.62 234 PRO A C 1
ATOM 1770 O O . PRO A 1 234 ? -16.194 7.600 13.716 1.00 92.62 234 PRO A O 1
ATOM 1773 N N . ALA A 1 235 ? -17.086 7.814 11.659 1.00 93.50 235 ALA A N 1
ATOM 1774 C CA . ALA A 1 235 ? -18.474 7.683 12.088 1.00 93.50 235 ALA A CA 1
ATOM 1775 C C . ALA A 1 235 ? -18.753 6.308 12.716 1.00 93.50 235 ALA A C 1
ATOM 1777 O O . ALA A 1 235 ? -19.355 6.238 13.790 1.00 93.50 235 ALA A O 1
ATOM 1778 N N . LEU A 1 236 ? -18.272 5.229 12.087 1.00 93.25 236 LEU A N 1
ATOM 1779 C CA . LEU A 1 236 ? -18.408 3.876 12.624 1.00 93.25 236 LEU A CA 1
ATOM 1780 C C . LEU A 1 236 ? -17.564 3.691 13.894 1.00 93.25 236 LEU A C 1
ATOM 1782 O O . LEU A 1 236 ? -18.074 3.208 14.904 1.00 93.25 236 LEU A O 1
ATOM 1786 N N . GLN A 1 237 ? -16.319 4.179 13.892 1.00 92.94 237 GLN A N 1
ATOM 1787 C CA . GLN A 1 237 ? -15.428 4.101 15.054 1.00 92.94 237 GLN A CA 1
ATOM 1788 C C . GLN A 1 237 ? -16.026 4.782 16.293 1.00 92.94 237 GLN A C 1
ATOM 1790 O O . GLN A 1 237 ? -15.904 4.268 17.406 1.00 92.94 237 GLN A O 1
ATOM 1795 N N . GLN A 1 238 ? -16.703 5.921 16.116 1.00 93.50 238 GLN A N 1
ATOM 1796 C CA . GLN A 1 238 ? -17.378 6.615 17.210 1.00 93.50 238 GLN A CA 1
ATOM 1797 C C . GLN A 1 238 ? -18.537 5.796 17.794 1.00 93.50 238 GLN A C 1
ATOM 1799 O O . GLN A 1 238 ? -18.737 5.806 19.011 1.00 93.50 238 GLN A O 1
ATOM 1804 N N . HIS A 1 239 ? -19.300 5.098 16.950 1.00 93.38 239 HIS A N 1
ATOM 1805 C CA . HIS A 1 239 ? -20.366 4.204 17.406 1.00 93.38 239 HIS A CA 1
ATOM 1806 C C . HIS A 1 239 ? -19.795 3.024 18.192 1.00 93.38 239 HIS A C 1
ATOM 1808 O O . HIS A 1 239 ? -20.248 2.728 19.296 1.00 93.38 239 HIS A O 1
ATOM 1814 N N . GLU A 1 240 ? -18.748 2.394 17.673 1.00 92.00 240 GLU A N 1
ATOM 1815 C CA . GLU A 1 240 ? -18.125 1.219 18.288 1.00 92.00 240 GLU A CA 1
ATOM 1816 C C . GLU A 1 240 ? -17.445 1.530 19.622 1.00 92.00 240 GLU A C 1
ATOM 1818 O O . GLU A 1 240 ? -17.446 0.691 20.522 1.00 92.00 240 GLU A O 1
ATOM 1823 N N . ALA A 1 241 ? -16.926 2.749 19.793 1.00 92.62 241 ALA A N 1
ATOM 1824 C CA . ALA A 1 241 ? -16.372 3.216 21.062 1.00 92.62 241 ALA A CA 1
ATOM 1825 C C . ALA A 1 241 ? -17.421 3.302 22.189 1.00 92.62 241 ALA A C 1
ATOM 1827 O O . ALA A 1 241 ? -17.058 3.309 23.361 1.00 92.62 241 ALA A O 1
ATOM 1828 N N . ARG A 1 242 ? -18.718 3.359 21.852 1.00 92.31 242 ARG A N 1
ATOM 1829 C CA . ARG A 1 242 ? -19.836 3.392 22.814 1.00 92.31 242 ARG A CA 1
ATOM 1830 C C . ARG A 1 242 ? -20.439 2.013 23.080 1.00 92.31 242 ARG A C 1
ATOM 1832 O O . ARG A 1 242 ? -21.488 1.927 23.715 1.00 92.31 242 ARG A O 1
ATOM 1839 N N . ARG A 1 243 ? -19.818 0.945 22.572 1.00 92.94 243 ARG A N 1
ATOM 1840 C CA . ARG A 1 243 ? -20.304 -0.426 22.739 1.00 92.94 243 ARG A CA 1
ATOM 1841 C C . ARG A 1 243 ? -20.376 -0.800 24.227 1.00 92.94 243 ARG A C 1
ATOM 1843 O O . ARG A 1 243 ? -19.337 -0.768 24.885 1.00 92.94 243 ARG A O 1
ATOM 1850 N N . PRO A 1 244 ? -21.552 -1.197 24.751 1.00 91.06 244 PRO A N 1
ATOM 1851 C CA . PRO A 1 244 ? -21.676 -1.681 26.121 1.00 91.06 244 PRO A CA 1
ATOM 1852 C C . PRO A 1 244 ? -20.925 -2.997 26.341 1.00 91.06 244 PRO A C 1
ATOM 1854 O O . PRO A 1 244 ? -20.862 -3.858 25.453 1.00 91.06 244 PRO A O 1
ATOM 1857 N N . ASP A 1 245 ? -20.427 -3.188 27.560 1.00 85.00 245 ASP A N 1
ATOM 1858 C CA . ASP A 1 245 ? -19.818 -4.449 27.973 1.00 85.00 245 ASP A CA 1
ATOM 1859 C C . ASP A 1 245 ? -20.834 -5.598 27.871 1.00 85.00 245 ASP A C 1
ATOM 1861 O O . ASP A 1 245 ? -21.998 -5.470 28.248 1.00 85.00 245 ASP A O 1
ATOM 1865 N N . GLY A 1 246 ? -20.403 -6.729 27.308 1.00 87.06 246 GLY A N 1
ATOM 1866 C CA . GLY A 1 246 ? -21.257 -7.902 27.079 1.00 87.06 246 GLY A CA 1
ATOM 1867 C C . GLY A 1 246 ? -22.034 -7.915 25.754 1.00 87.06 246 GLY A C 1
ATOM 1868 O O . GLY A 1 246 ? -22.609 -8.947 25.418 1.00 87.06 246 GLY A O 1
ATOM 1869 N N . THR A 1 247 ? -22.009 -6.839 24.956 1.00 89.50 247 THR A N 1
ATOM 1870 C CA . THR A 1 247 ? -22.607 -6.831 23.603 1.00 89.50 247 THR A CA 1
ATOM 1871 C C . THR A 1 247 ? -21.564 -7.207 22.551 1.00 89.50 247 THR A C 1
ATOM 1873 O O . THR A 1 247 ? -20.449 -6.678 22.567 1.00 89.50 247 THR A O 1
ATOM 1876 N N . SER A 1 248 ? -21.893 -8.104 21.615 1.00 88.31 248 SER A N 1
ATOM 1877 C CA . SER A 1 248 ? -20.971 -8.443 20.521 1.00 88.31 248 SER A CA 1
ATOM 1878 C C . SER A 1 248 ? -20.773 -7.251 19.564 1.00 88.31 248 SER A C 1
ATOM 1880 O O . SER A 1 248 ? -21.673 -6.419 19.429 1.00 88.31 248 SER A O 1
ATOM 1882 N N . PRO A 1 249 ? -19.618 -7.140 18.877 1.00 85.38 249 PRO A N 1
ATOM 1883 C CA . PRO A 1 249 ? -19.368 -6.048 17.932 1.00 85.38 249 PRO A CA 1
ATOM 1884 C C . PRO A 1 249 ? -20.431 -5.938 16.832 1.00 85.38 249 PRO A C 1
ATOM 1886 O O . PRO A 1 249 ? -20.911 -4.845 16.556 1.00 85.38 249 PRO A O 1
ATOM 1889 N N . THR A 1 250 ? -20.852 -7.069 16.262 1.00 83.12 250 THR A N 1
ATOM 1890 C CA . THR A 1 250 ? -21.871 -7.119 15.205 1.00 83.12 250 THR A CA 1
ATOM 1891 C C . THR A 1 250 ? -23.257 -6.750 15.723 1.00 83.12 250 THR A C 1
ATOM 1893 O O . THR A 1 250 ? -23.941 -5.953 15.093 1.00 83.12 250 THR A O 1
ATOM 1896 N N . ALA A 1 251 ? -23.665 -7.250 16.895 1.00 86.00 251 ALA A N 1
ATOM 1897 C CA . ALA A 1 251 ? -24.952 -6.881 17.490 1.00 86.00 251 ALA A CA 1
ATOM 1898 C C . ALA A 1 251 ? -25.021 -5.377 17.783 1.00 86.00 251 ALA A C 1
ATOM 1900 O O . ALA A 1 251 ? -26.038 -4.744 17.517 1.00 86.00 251 ALA A O 1
ATOM 1901 N N . HIS A 1 252 ? -23.921 -4.794 18.268 1.00 90.50 252 HIS A N 1
ATOM 1902 C CA . HIS A 1 252 ? -23.819 -3.350 18.468 1.00 90.50 252 HIS A CA 1
ATOM 1903 C C . HIS A 1 252 ? -23.888 -2.585 17.141 1.00 90.50 252 HIS A C 1
ATOM 1905 O O . HIS A 1 252 ? -24.618 -1.602 17.042 1.00 90.50 252 HIS A O 1
ATOM 1911 N N . GLU A 1 253 ? -23.199 -3.049 16.097 1.00 87.62 253 GLU A N 1
ATOM 1912 C CA . GLU A 1 253 ? -23.253 -2.466 14.748 1.00 87.62 253 GLU A CA 1
ATOM 1913 C C . GLU A 1 253 ? -24.682 -2.457 14.170 1.00 87.62 253 GLU A C 1
ATOM 1915 O O . GLU A 1 253 ? -25.111 -1.445 13.622 1.00 87.62 253 GLU A O 1
ATOM 1920 N N . HIS A 1 254 ? -25.463 -3.527 14.365 1.00 85.25 254 HIS A N 1
ATOM 1921 C CA . HIS A 1 254 ? -26.860 -3.597 13.909 1.00 85.25 254 HIS A CA 1
ATOM 1922 C C . HIS A 1 254 ? -27.785 -2.577 14.586 1.00 85.25 254 HIS A C 1
ATOM 1924 O O . HIS A 1 254 ? -28.803 -2.206 14.007 1.00 85.25 254 HIS A O 1
ATOM 1930 N N . THR A 1 255 ? -27.442 -2.112 15.790 1.00 89.50 255 THR A N 1
ATOM 1931 C CA . THR A 1 255 ? -28.203 -1.062 16.493 1.00 89.50 255 THR A CA 1
ATOM 1932 C C . THR A 1 255 ? -27.823 0.353 16.057 1.00 89.50 255 THR A C 1
ATOM 1934 O O . THR A 1 255 ? -28.364 1.323 16.578 1.00 89.50 255 THR A O 1
ATOM 1937 N N . TRP A 1 256 ? -26.881 0.500 15.123 1.00 93.75 256 TRP A N 1
ATOM 1938 C CA . TRP A 1 256 ? -26.441 1.809 14.669 1.00 93.75 256 TRP A CA 1
ATOM 1939 C C . TRP A 1 256 ? -27.474 2.470 13.752 1.00 93.75 256 TRP A C 1
ATOM 1941 O O . TRP A 1 256 ? -27.714 2.004 12.638 1.00 93.75 256 TRP A O 1
ATOM 1951 N N . ASP A 1 257 ? -28.004 3.622 14.168 1.00 92.31 257 ASP A N 1
ATOM 1952 C CA . ASP A 1 257 ? -29.020 4.382 13.417 1.00 92.31 257 ASP A CA 1
ATOM 1953 C C . ASP A 1 257 ? -28.599 4.722 11.976 1.00 92.31 257 ASP A C 1
ATOM 1955 O O . ASP A 1 257 ? -29.435 4.866 11.084 1.00 92.31 257 ASP A O 1
ATOM 1959 N N . ARG A 1 258 ? -27.288 4.835 11.724 1.00 93.38 258 ARG A N 1
ATOM 1960 C CA . ARG A 1 258 ? -26.729 5.190 10.410 1.00 93.38 258 ARG A CA 1
ATOM 1961 C C . ARG A 1 258 ? -26.322 3.984 9.561 1.00 93.38 258 ARG A C 1
ATOM 1963 O O . ARG A 1 258 ? -25.844 4.167 8.443 1.00 93.38 258 ARG A O 1
ATOM 1970 N N . ALA A 1 259 ? -26.532 2.756 10.039 1.00 89.44 259 ALA A N 1
ATOM 1971 C CA . ALA A 1 259 ? -26.181 1.546 9.295 1.00 89.44 259 ALA A CA 1
ATOM 1972 C C . ALA A 1 259 ? -26.903 1.469 7.937 1.00 89.44 259 ALA A C 1
ATOM 1974 O O . ALA A 1 259 ? -26.288 1.142 6.922 1.00 89.44 259 ALA A O 1
ATOM 1975 N N . ALA A 1 260 ? -28.195 1.814 7.896 1.00 88.69 260 ALA A N 1
ATOM 1976 C CA . ALA A 1 260 ? -28.979 1.822 6.658 1.00 88.69 260 ALA A CA 1
ATOM 1977 C C . ALA A 1 260 ? -28.489 2.885 5.656 1.00 88.69 260 ALA A C 1
ATOM 1979 O O . ALA A 1 260 ? -28.423 2.631 4.450 1.00 88.69 260 ALA A O 1
ATOM 1980 N N . GLU A 1 261 ? -28.097 4.057 6.159 1.00 92.25 261 GLU A N 1
ATOM 1981 C CA . GLU A 1 261 ? -27.512 5.140 5.363 1.00 92.25 261 GLU A CA 1
ATOM 1982 C C . GLU A 1 261 ? -26.188 4.684 4.728 1.00 92.25 261 GLU A C 1
ATOM 1984 O O . GLU A 1 261 ? -26.037 4.743 3.508 1.00 92.25 261 GLU A O 1
ATOM 1989 N N . MET A 1 262 ? -25.278 4.116 5.528 1.00 91.38 262 MET A N 1
ATOM 1990 C CA . MET A 1 262 ? -23.991 3.612 5.043 1.00 91.38 262 MET A CA 1
ATOM 1991 C C . MET A 1 262 ? -24.151 2.492 4.009 1.00 91.38 262 MET A C 1
ATOM 1993 O O . MET A 1 262 ? -23.437 2.477 3.009 1.00 91.38 262 MET A O 1
ATOM 1997 N N . ARG A 1 263 ? -25.092 1.559 4.211 1.00 87.69 263 ARG A N 1
ATOM 1998 C CA . ARG A 1 263 ? -25.386 0.498 3.230 1.00 87.69 263 ARG A CA 1
ATOM 1999 C C . ARG A 1 263 ? -25.882 1.068 1.905 1.00 87.69 263 ARG A C 1
ATOM 2001 O O . ARG A 1 263 ? -25.492 0.580 0.849 1.00 87.69 263 ARG A O 1
ATOM 2008 N N . THR A 1 264 ? -26.696 2.118 1.959 1.00 89.81 264 THR A N 1
ATOM 2009 C CA . THR A 1 264 ? -27.160 2.815 0.755 1.00 89.81 264 THR A CA 1
ATOM 2010 C C . THR A 1 264 ? -25.990 3.478 0.024 1.00 89.81 264 THR A C 1
ATOM 2012 O O . THR A 1 264 ? -25.899 3.392 -1.198 1.00 89.81 264 THR A O 1
ATOM 2015 N N . ASP A 1 265 ? -25.059 4.099 0.750 1.00 91.44 265 ASP A N 1
ATOM 2016 C CA . ASP A 1 265 ? -23.862 4.688 0.141 1.00 91.44 265 ASP A CA 1
ATOM 2017 C C . ASP A 1 265 ? -22.887 3.638 -0.409 1.00 91.44 265 ASP A C 1
ATOM 2019 O O . ASP A 1 265 ? -22.296 3.855 -1.467 1.00 91.44 265 ASP A O 1
ATOM 2023 N N . LEU A 1 266 ? -22.753 2.481 0.251 1.00 88.56 266 LEU A N 1
ATOM 2024 C CA . LEU A 1 266 ? -22.011 1.336 -0.289 1.00 88.56 266 LEU A CA 1
ATOM 2025 C C . LEU A 1 266 ? -22.611 0.867 -1.618 1.00 88.56 266 LEU A C 1
ATOM 2027 O O . LEU A 1 266 ? -21.869 0.637 -2.570 1.00 88.56 266 LEU A O 1
ATOM 2031 N N . ASP A 1 267 ? -23.938 0.770 -1.715 1.00 87.44 267 ASP A N 1
ATOM 2032 C CA . ASP A 1 267 ? -24.599 0.388 -2.965 1.00 87.44 267 ASP A CA 1
ATOM 2033 C C . ASP A 1 267 ? -24.371 1.436 -4.070 1.00 87.44 267 ASP A C 1
ATOM 2035 O O . ASP A 1 267 ? -24.057 1.090 -5.211 1.00 87.44 267 ASP A O 1
ATOM 2039 N N . ARG A 1 268 ? -24.387 2.731 -3.722 1.00 90.25 268 ARG A N 1
ATOM 2040 C CA . ARG A 1 268 ? -24.059 3.827 -4.654 1.00 90.25 268 ARG A CA 1
ATOM 2041 C C . ARG A 1 268 ? -22.617 3.778 -5.164 1.00 90.25 268 ARG A C 1
ATOM 2043 O O . ARG A 1 268 ? -22.379 4.195 -6.298 1.00 90.25 268 ARG A O 1
ATOM 2050 N N . LEU A 1 269 ? -21.664 3.264 -4.381 1.00 90.25 269 LEU A N 1
ATOM 2051 C CA . LEU A 1 269 ? -20.275 3.090 -4.826 1.00 90.25 269 LEU A CA 1
ATOM 2052 C C . LEU A 1 269 ? -20.117 2.019 -5.911 1.00 90.25 269 LEU A C 1
ATOM 2054 O O . LEU A 1 269 ? -19.165 2.088 -6.690 1.00 90.25 269 LEU A O 1
ATOM 2058 N N . ARG A 1 270 ? -21.042 1.060 -6.015 1.00 84.75 270 ARG A N 1
ATOM 2059 C CA . ARG A 1 270 ? -20.904 -0.087 -6.926 1.00 84.75 270 ARG A CA 1
ATOM 2060 C C . ARG A 1 270 ? -20.743 0.333 -8.376 1.00 84.75 270 ARG A C 1
ATOM 2062 O O . ARG A 1 270 ? -19.868 -0.178 -9.070 1.00 84.75 270 ARG A O 1
ATOM 2069 N N . LEU A 1 271 ? -21.563 1.273 -8.845 1.00 88.06 271 LEU A N 1
ATOM 2070 C CA . LEU A 1 271 ? -21.524 1.719 -10.238 1.00 88.06 271 LEU A CA 1
ATOM 2071 C C . LEU A 1 271 ? -20.184 2.405 -10.591 1.00 88.06 271 LEU A C 1
ATOM 2073 O O . LEU A 1 271 ? -19.563 1.994 -11.574 1.00 88.06 271 LEU A O 1
ATOM 2077 N N . PRO A 1 272 ? -19.686 3.393 -9.819 1.00 91.50 272 PRO A N 1
ATOM 2078 C CA . PRO A 1 272 ? -18.336 3.929 -9.989 1.00 91.50 272 PRO A CA 1
ATOM 2079 C C . PRO A 1 272 ? -17.232 2.864 -9.976 1.00 91.50 272 PRO A C 1
ATOM 2081 O O . PRO A 1 272 ? -16.396 2.848 -10.878 1.00 91.50 272 PRO A O 1
ATOM 2084 N N . LEU A 1 273 ? -17.248 1.938 -9.011 1.00 90.94 273 LEU A N 1
ATOM 2085 C CA . LEU A 1 273 ? -16.223 0.893 -8.908 1.00 90.94 273 LEU A CA 1
ATOM 2086 C C . LEU A 1 273 ? -16.276 -0.089 -10.089 1.00 90.94 273 LEU A C 1
ATOM 2088 O O . LEU A 1 273 ? -15.237 -0.453 -10.631 1.00 90.94 273 LEU A O 1
ATOM 2092 N N . THR A 1 274 ? -17.472 -0.434 -10.565 1.00 89.19 274 THR A N 1
ATOM 2093 C CA . THR A 1 274 ? -17.664 -1.272 -11.761 1.00 89.19 274 THR A CA 1
ATOM 2094 C C . THR A 1 274 ? -17.113 -0.590 -13.015 1.00 89.19 274 THR A C 1
ATOM 2096 O O . THR A 1 274 ? -16.467 -1.230 -13.839 1.00 89.19 274 THR A O 1
ATOM 2099 N N . ARG A 1 275 ? -17.289 0.732 -13.153 1.00 91.31 275 ARG A N 1
ATOM 2100 C CA . ARG A 1 275 ? -16.698 1.498 -14.266 1.00 91.31 275 ARG A CA 1
ATOM 2101 C C . ARG A 1 275 ? -15.172 1.514 -14.209 1.00 91.31 275 ARG A C 1
ATOM 2103 O O . ARG A 1 275 ? -14.529 1.450 -15.251 1.00 91.31 275 ARG A O 1
ATOM 2110 N N . ILE A 1 276 ? -14.585 1.587 -13.013 1.00 92.94 276 ILE A N 1
ATOM 2111 C CA . ILE A 1 276 ? -13.134 1.442 -12.848 1.00 92.94 276 ILE A CA 1
ATOM 2112 C C . ILE A 1 276 ? -12.686 0.034 -13.248 1.00 92.94 276 ILE A C 1
ATOM 2114 O O . ILE A 1 276 ? -11.729 -0.085 -14.007 1.00 92.94 276 ILE A O 1
ATOM 2118 N N . ALA A 1 277 ? -13.393 -1.012 -12.810 1.00 90.88 277 ALA A N 1
ATOM 2119 C CA . ALA A 1 277 ? -13.093 -2.390 -13.196 1.00 90.88 277 ALA A CA 1
ATOM 2120 C C . ALA A 1 277 ? -13.145 -2.588 -14.721 1.00 90.88 277 ALA A C 1
ATOM 2122 O O . ALA A 1 277 ? -12.248 -3.213 -15.276 1.00 90.88 277 ALA A O 1
ATOM 2123 N N . ALA A 1 278 ? -14.122 -1.986 -15.407 1.00 90.25 278 ALA A N 1
ATOM 2124 C CA . ALA A 1 278 ? -14.206 -2.005 -16.869 1.00 90.25 278 ALA A CA 1
ATOM 2125 C C . ALA A 1 278 ? -13.014 -1.290 -17.536 1.00 90.25 278 ALA A C 1
ATOM 2127 O O . ALA A 1 278 ? -12.414 -1.819 -18.465 1.00 90.25 278 ALA A O 1
ATOM 2128 N N . ARG A 1 279 ? -12.589 -0.127 -17.024 1.00 92.62 279 ARG A N 1
ATOM 2129 C CA . ARG A 1 279 ? -11.385 0.564 -17.530 1.00 92.62 279 ARG A CA 1
ATOM 2130 C C . ARG A 1 279 ? -10.105 -0.244 -17.296 1.00 92.62 279 ARG A C 1
ATOM 2132 O O . ARG A 1 279 ? -9.193 -0.199 -18.117 1.00 92.62 279 ARG A O 1
ATOM 2139 N N . LEU A 1 280 ? -10.021 -0.975 -16.183 1.00 91.31 280 LEU A N 1
ATOM 2140 C CA . LEU A 1 280 ? -8.921 -1.908 -15.923 1.00 91.31 280 LEU A CA 1
ATOM 2141 C C . LEU A 1 280 ? -8.968 -3.106 -16.879 1.00 91.31 280 LEU A C 1
ATOM 2143 O O . LEU A 1 280 ? -7.912 -3.517 -17.347 1.00 91.31 280 LEU A O 1
ATOM 2147 N N . ALA A 1 281 ? -10.164 -3.596 -17.225 1.00 89.88 281 ALA A N 1
ATOM 2148 C CA . ALA A 1 281 ? -10.370 -4.655 -18.213 1.00 89.88 281 ALA A CA 1
ATOM 2149 C C . ALA A 1 281 ? -9.897 -4.248 -19.615 1.00 89.88 281 ALA A C 1
ATOM 2151 O O . ALA A 1 281 ? -9.196 -5.000 -20.289 1.00 89.88 281 ALA A O 1
ATOM 2152 N N . GLU A 1 282 ? -10.240 -3.031 -20.046 1.00 90.00 282 GLU A N 1
ATOM 2153 C CA . GLU A 1 282 ? -9.762 -2.459 -21.310 1.00 90.00 282 GLU A CA 1
ATOM 2154 C C . GLU A 1 282 ? -8.230 -2.389 -21.336 1.00 90.00 282 GLU A C 1
ATOM 2156 O O . GLU A 1 282 ? -7.598 -2.718 -22.343 1.00 90.00 282 GLU A O 1
ATOM 2161 N N . LEU A 1 283 ? -7.625 -2.007 -20.207 1.00 87.31 283 LEU A N 1
ATOM 2162 C CA . LEU A 1 283 ? -6.179 -1.890 -20.075 1.00 87.31 283 LEU A CA 1
ATOM 2163 C C . LEU A 1 283 ? -5.489 -3.263 -20.039 1.00 87.31 283 LEU A C 1
ATOM 2165 O O . LEU A 1 283 ? -4.467 -3.436 -20.695 1.00 87.31 283 LEU A O 1
ATOM 2169 N N . SER A 1 284 ? -6.039 -4.248 -19.323 1.00 89.44 284 SER A N 1
ATOM 2170 C CA . SER A 1 284 ? -5.499 -5.614 -19.222 1.00 89.44 284 SER A CA 1
ATOM 2171 C C . SER A 1 284 ? -5.803 -6.485 -20.449 1.00 89.44 284 SER A C 1
ATOM 2173 O O . SER A 1 284 ? -5.120 -7.486 -20.675 1.00 89.44 284 SER A O 1
ATOM 2175 N N . SER A 1 285 ? -6.787 -6.084 -21.263 1.00 87.81 285 SER A N 1
ATOM 2176 C CA . SER A 1 285 ? -7.419 -6.890 -22.319 1.00 87.81 285 SER A CA 1
ATOM 2177 C C . SER A 1 285 ? -8.136 -8.148 -21.802 1.00 87.81 285 SER A C 1
ATOM 2179 O O . SER A 1 285 ? -8.333 -9.095 -22.563 1.00 87.81 285 SER A O 1
ATOM 2181 N N . VAL A 1 286 ? -8.519 -8.173 -20.520 1.00 86.94 286 VAL A N 1
ATOM 2182 C CA . VAL A 1 286 ? -9.244 -9.279 -19.877 1.00 86.94 286 VAL A CA 1
ATOM 2183 C C . VAL A 1 286 ? -10.411 -8.716 -19.074 1.00 86.94 286 VAL A C 1
ATOM 2185 O O . VAL A 1 286 ? -10.218 -7.905 -18.174 1.00 86.94 286 VAL A O 1
ATOM 2188 N N . ASP A 1 287 ? -11.632 -9.164 -19.360 1.00 87.81 287 ASP A N 1
ATOM 2189 C CA . ASP A 1 287 ? -12.818 -8.756 -18.605 1.00 87.81 287 ASP A CA 1
ATOM 2190 C C . ASP A 1 287 ? -13.258 -9.848 -17.625 1.00 87.81 287 ASP A C 1
ATOM 2192 O O . ASP A 1 287 ? -13.780 -10.886 -18.023 1.00 87.81 287 ASP A O 1
ATOM 2196 N N . LEU A 1 288 ? -13.038 -9.602 -16.330 1.00 83.81 288 LEU A N 1
ATOM 2197 C CA . LEU A 1 288 ? -13.454 -10.489 -15.240 1.00 83.81 288 LEU A CA 1
ATOM 2198 C C . LEU A 1 288 ? -14.940 -10.357 -14.873 1.00 83.81 288 LEU A C 1
ATOM 2200 O O . LEU A 1 288 ? -15.444 -11.176 -14.110 1.00 83.81 288 LEU A O 1
ATOM 2204 N N . LEU A 1 289 ? -15.630 -9.326 -15.368 1.00 80.31 289 LEU A N 1
ATOM 2205 C CA . LEU A 1 289 ? -17.062 -9.118 -15.145 1.00 80.31 289 LEU A CA 1
ATOM 2206 C C . LEU A 1 289 ? -17.919 -9.657 -16.297 1.00 80.31 289 LEU A C 1
ATOM 2208 O O . LEU A 1 289 ? -19.135 -9.767 -16.141 1.00 80.31 289 LEU A O 1
ATOM 2212 N N . ALA A 1 290 ? -17.308 -9.997 -17.434 1.00 78.44 290 ALA A N 1
ATOM 2213 C CA . ALA A 1 290 ? -18.008 -10.604 -18.554 1.00 78.44 290 ALA A CA 1
ATOM 2214 C C . ALA A 1 290 ? -18.534 -11.998 -18.176 1.00 78.44 290 ALA A C 1
ATOM 2216 O O . ALA A 1 290 ? -17.791 -12.865 -17.712 1.00 78.44 290 ALA A O 1
ATOM 2217 N N . GLU A 1 291 ? -19.822 -12.245 -18.417 1.00 64.88 291 GLU A N 1
ATOM 2218 C CA . GLU A 1 291 ? -20.363 -13.598 -18.330 1.00 64.88 291 GLU A CA 1
ATOM 2219 C C . GLU A 1 291 ? -19.798 -14.448 -19.477 1.00 64.88 291 GLU A C 1
ATOM 2221 O O . GLU A 1 291 ? -19.891 -14.071 -20.647 1.00 64.88 291 GLU A O 1
ATOM 2226 N N . LEU A 1 292 ? -19.220 -15.612 -19.151 1.00 53.69 292 LEU A N 1
ATOM 2227 C CA . LEU A 1 292 ? -18.788 -16.577 -20.164 1.00 53.69 292 LEU A CA 1
ATOM 2228 C C . LEU A 1 292 ? -19.984 -16.959 -21.055 1.00 53.69 292 LEU A C 1
ATOM 2230 O O . LEU A 1 292 ? -21.030 -17.341 -20.506 1.00 53.69 292 LEU A O 1
ATOM 2234 N N . PRO A 1 293 ? -19.848 -16.895 -22.395 1.00 53.25 293 PRO A N 1
ATOM 2235 C CA . PRO A 1 293 ? -20.902 -17.321 -23.302 1.00 53.25 293 PRO A CA 1
ATOM 2236 C C . PRO A 1 293 ? -21.259 -18.795 -23.047 1.00 53.25 293 PRO A C 1
ATOM 2238 O O . PRO A 1 293 ? -20.389 -19.582 -22.662 1.00 53.25 293 PRO A O 1
ATOM 2241 N N . PRO A 1 294 ? -22.529 -19.186 -23.259 1.00 54.03 294 PRO A N 1
ATOM 2242 C CA . PRO A 1 294 ? -23.037 -20.507 -22.885 1.00 54.03 294 PRO A CA 1
ATOM 2243 C C . PRO A 1 294 ? -22.280 -21.676 -23.536 1.00 54.03 294 PRO A C 1
ATOM 2245 O O . PRO A 1 294 ? -22.282 -22.768 -22.980 1.00 54.03 294 PRO A O 1
ATOM 2248 N N . ASP A 1 295 ? -21.579 -21.440 -24.648 1.00 58.50 295 ASP A N 1
ATOM 2249 C CA . ASP A 1 295 ? -20.824 -22.459 -25.390 1.00 58.50 295 ASP A CA 1
ATOM 2250 C C . ASP A 1 295 ? -19.450 -22.806 -24.777 1.00 58.50 295 ASP A C 1
ATOM 2252 O O . ASP A 1 295 ? -18.728 -23.642 -25.318 1.00 58.50 295 ASP A O 1
ATOM 2256 N N . GLN A 1 296 ? -19.059 -22.159 -23.673 1.00 51.81 296 GLN A N 1
ATOM 2257 C CA . GLN A 1 296 ? -17.777 -22.387 -22.985 1.00 51.81 296 GLN A CA 1
ATOM 2258 C C . GLN A 1 296 ? -17.931 -22.777 -21.500 1.00 51.81 296 GLN A C 1
ATOM 2260 O O . GLN A 1 296 ? -16.971 -22.647 -20.739 1.00 51.81 296 GLN A O 1
ATOM 2265 N N . ARG A 1 297 ? -19.120 -23.232 -21.078 1.00 44.41 297 ARG A N 1
ATOM 2266 C CA . ARG A 1 297 ? -19.368 -23.767 -19.724 1.00 44.41 297 ARG A CA 1
ATOM 2267 C C . ARG A 1 297 ? -19.306 -25.288 -19.668 1.00 44.41 297 ARG A C 1
ATOM 2269 O O . ARG A 1 297 ? -19.781 -25.934 -20.625 1.00 44.41 297 ARG A O 1
#

Secondary structure (DSSP, 8-state):
---PPPP--TTHHHHHHHHSSS---S--HHHHHHHHHHHHTTS-EEHHHHHHHHTTSTTS-TTTHHHHHHHHHHHHHHTTSS---TT---EE---HHHHHHHHHH-S-HHHHHHHHHHHHHHHHTS----PPPPP--------------S--HHHHHHHHHHHHHHHTSTTTSPPPTT-S-HHHHHHHHHHHHHHHHHHHHHHHHH--S--SHHHHHHHIIIIIIHHHHHHHHHHHHHHHTTPPTT--HHHHHHT-TTHHHHHHHHHHHHHHHHHHHHHHHHHHT--SSSPPPGGG-